Protein AF-A0A453BR64-F1 (afdb_monomer_lite)

pLDDT: mean 77.4, std 20.22, range [29.34, 97.31]

Sequence (350 aa):
TLRSLLDIRVAVVGGVHFSLLSKVQHDIGDSCSLDYLIDSIFPLFRKHIEPDLHHAQIRIDNSFVCSFREPYYKLKCKNELPDGQKFYSFDKSKSETENFIEMYLRPPFASEEIKIDDWIKVMQCGIRYYLSLGDQRIVDKFFIIRPKAEFEVGRTTLGGLLALGYSVVVSFKRTSRTVKRDQLLIAAETIDSLNESFLVLKGPSRKIVAAEASNLGIKGPWITKSYLEMILESKGVPRVNTPPPVSSTLLTDSQEKKIAVPKPIRVLTDRVANLDDFVQPWTRSPPKKFDQEPSLGKWQFIPDSSSRGNIQLAPLPDSYDLDRGLLLSVQAIQAVLETKGFPVIVGIEY

Structure (mmCIF, N/CA/C/O backbone):
data_AF-A0A453BR64-F1
#
_entry.id   AF-A0A453BR64-F1
#
loop_
_atom_site.group_PDB
_atom_site.id
_atom_site.type_symbol
_atom_site.label_atom_id
_atom_site.label_alt_id
_atom_site.label_comp_id
_atom_site.label_asym_id
_atom_site.label_entity_id
_atom_site.label_seq_id
_atom_site.pdbx_PDB_ins_code
_atom_site.Cartn_x
_atom_site.Cartn_y
_atom_site.Cartn_z
_atom_site.occupancy
_atom_site.B_iso_or_equiv
_atom_site.auth_seq_id
_atom_site.auth_comp_id
_atom_site.auth_asym_id
_atom_site.auth_atom_id
_atom_site.pdbx_PDB_model_num
ATOM 1 N N . THR A 1 1 ? 27.623 -10.214 -18.144 1.00 61.84 1 THR A N 1
ATOM 2 C CA . THR A 1 1 ? 26.365 -9.697 -17.552 1.00 61.84 1 THR A CA 1
ATOM 3 C C . THR A 1 1 ? 25.229 -10.591 -18.004 1.00 61.84 1 THR A C 1
ATOM 5 O O . THR A 1 1 ? 25.297 -11.082 -19.120 1.00 61.84 1 THR A O 1
ATOM 8 N N . LEU A 1 2 ? 24.210 -10.835 -17.172 1.00 71.44 2 LEU A N 1
ATOM 9 C CA . LEU A 1 2 ? 23.105 -11.756 -17.504 1.00 71.44 2 LEU A CA 1
ATOM 10 C C . LEU A 1 2 ? 22.395 -11.401 -18.827 1.00 71.44 2 LEU A C 1
ATOM 12 O O . LEU A 1 2 ? 21.913 -12.285 -19.520 1.00 71.44 2 LEU A O 1
ATOM 16 N N . ARG A 1 3 ? 22.408 -10.117 -19.213 1.00 70.81 3 ARG A N 1
ATOM 17 C CA . ARG A 1 3 ? 21.789 -9.567 -20.432 1.00 70.81 3 ARG A CA 1
ATOM 18 C C . ARG A 1 3 ? 22.164 -10.282 -21.730 1.00 70.81 3 ARG A C 1
ATOM 20 O O . ARG A 1 3 ? 21.318 -10.400 -22.606 1.00 70.81 3 ARG A O 1
ATOM 27 N N . SER A 1 4 ? 23.404 -10.760 -21.855 1.00 73.56 4 SER A N 1
ATOM 28 C CA . SER A 1 4 ? 23.864 -11.483 -23.052 1.00 73.56 4 SER A CA 1
ATOM 29 C C . SER A 1 4 ? 23.353 -12.926 -23.124 1.00 73.56 4 SER A C 1
ATOM 31 O O . SER A 1 4 ? 23.591 -13.609 -24.113 1.00 73.56 4 SER A O 1
ATOM 33 N N . LEU A 1 5 ? 22.721 -13.416 -22.054 1.00 80.69 5 LEU A N 1
ATOM 34 C CA . LEU A 1 5 ? 22.119 -14.747 -21.976 1.00 80.69 5 LEU A CA 1
ATOM 35 C C . LEU A 1 5 ? 20.605 -14.709 -22.228 1.00 80.69 5 LEU A C 1
ATOM 37 O O . LEU A 1 5 ? 19.995 -15.768 -22.314 1.00 80.69 5 LEU A O 1
ATOM 41 N N . LEU A 1 6 ? 20.003 -13.516 -22.307 1.00 85.38 6 LEU A N 1
ATOM 42 C CA . LEU A 1 6 ? 18.566 -13.337 -22.499 1.00 85.38 6 LEU A CA 1
ATOM 43 C C . LEU A 1 6 ? 18.223 -13.353 -23.989 1.00 85.38 6 LEU A C 1
ATOM 45 O O . LEU A 1 6 ? 18.761 -12.558 -24.763 1.00 85.38 6 LEU A O 1
ATOM 49 N N . ASP A 1 7 ? 17.275 -14.205 -24.359 1.00 86.75 7 ASP A N 1
ATOM 50 C CA . ASP A 1 7 ? 16.734 -14.291 -25.715 1.00 86.75 7 ASP A CA 1
ATOM 51 C C . ASP A 1 7 ? 15.710 -13.181 -25.976 1.00 86.75 7 ASP A C 1
ATOM 53 O O . ASP A 1 7 ? 15.649 -12.610 -27.068 1.00 86.75 7 ASP A O 1
ATOM 57 N N . ILE A 1 8 ? 14.930 -12.842 -24.945 1.00 87.88 8 ILE A N 1
ATOM 58 C CA . ILE A 1 8 ? 13.886 -11.815 -24.981 1.00 87.88 8 ILE A CA 1
ATOM 59 C C . ILE A 1 8 ? 14.001 -10.951 -23.727 1.00 87.88 8 ILE A C 1
ATOM 61 O O . ILE A 1 8 ? 14.172 -11.470 -22.622 1.00 87.88 8 ILE A O 1
ATOM 65 N N . ARG A 1 9 ? 13.885 -9.631 -23.892 1.00 90.00 9 ARG A N 1
ATOM 66 C CA . ARG A 1 9 ? 13.783 -8.660 -22.801 1.00 90.00 9 ARG A CA 1
ATOM 67 C C . ARG A 1 9 ? 12.474 -7.896 -22.929 1.00 90.00 9 ARG A C 1
ATOM 69 O O . ARG A 1 9 ? 12.230 -7.237 -23.944 1.00 90.00 9 ARG A O 1
ATOM 76 N N . VAL A 1 10 ? 11.660 -7.986 -21.887 1.00 89.62 10 VAL A N 1
ATOM 77 C CA . VAL A 1 10 ? 10.380 -7.290 -21.772 1.00 89.62 10 VAL A CA 1
ATOM 78 C C . VAL A 1 10 ? 10.492 -6.265 -20.650 1.00 89.62 10 VAL A C 1
ATOM 80 O O . VAL A 1 10 ? 10.879 -6.607 -19.535 1.00 89.62 10 VAL A O 1
ATOM 83 N N . ALA A 1 11 ? 10.153 -5.018 -20.955 1.00 88.56 11 ALA A N 1
ATOM 84 C CA . ALA A 1 11 ? 10.079 -3.927 -19.997 1.00 88.56 11 ALA A CA 1
ATOM 85 C C . ALA A 1 11 ? 8.620 -3.588 -19.719 1.00 88.56 11 ALA A C 1
ATOM 87 O O . ALA A 1 11 ? 7.862 -3.342 -20.656 1.00 88.56 11 ALA A O 1
ATOM 88 N N . VAL A 1 12 ? 8.252 -3.518 -18.445 1.00 85.00 12 VAL A N 1
ATOM 89 C CA . VAL A 1 12 ? 6.980 -2.958 -17.994 1.00 85.00 12 VAL A CA 1
ATOM 90 C C . VAL A 1 12 ? 7.258 -1.598 -17.36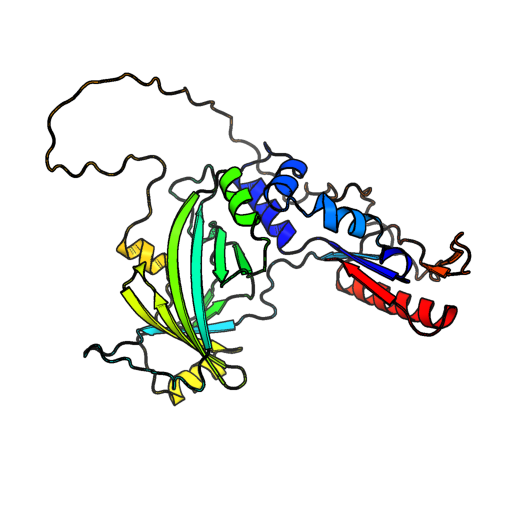8 1.00 85.00 12 VAL A C 1
ATOM 92 O O . VAL A 1 12 ? 8.134 -1.439 -16.528 1.00 85.00 12 VAL A O 1
ATOM 95 N N . VAL A 1 13 ? 6.538 -0.593 -17.837 1.00 78.88 13 VAL A N 1
ATOM 96 C CA . VAL A 1 13 ? 6.791 0.828 -17.609 1.00 78.88 13 VAL A CA 1
ATOM 97 C C . VAL A 1 13 ? 5.501 1.433 -17.057 1.00 78.88 13 VAL A C 1
ATOM 99 O O . VAL A 1 13 ? 4.435 1.122 -17.564 1.00 78.88 13 VAL A O 1
ATOM 102 N N . GLY A 1 14 ? 5.565 2.281 -16.025 1.00 76.81 14 GLY A N 1
ATOM 103 C CA . GLY A 1 14 ? 4.388 2.979 -15.482 1.00 76.81 14 GLY A CA 1
ATOM 104 C C . GLY A 1 14 ? 3.893 2.456 -14.126 1.00 76.81 14 GLY A C 1
ATOM 105 O O . GLY A 1 14 ? 4.678 2.136 -13.232 1.00 76.81 14 GLY A O 1
ATOM 106 N N . GLY A 1 15 ? 2.573 2.432 -13.936 1.00 76.88 15 GLY A N 1
ATOM 107 C CA . GLY A 1 15 ? 1.906 1.905 -12.744 1.00 76.88 15 GLY A CA 1
ATOM 108 C C . GLY A 1 15 ? 2.009 2.777 -11.485 1.00 76.88 15 GLY A C 1
ATOM 109 O O . GLY A 1 15 ? 1.994 4.011 -11.511 1.00 76.88 15 GLY A O 1
ATOM 110 N N . VAL A 1 16 ? 2.075 2.116 -10.330 1.00 75.88 16 VAL A N 1
ATOM 111 C CA . VAL A 1 16 ? 2.020 2.751 -9.000 1.00 75.88 16 VAL A CA 1
ATOM 112 C C . VAL A 1 16 ? 3.225 3.650 -8.692 1.00 75.88 16 VAL A C 1
ATOM 114 O O . VAL A 1 16 ? 3.066 4.677 -8.031 1.00 75.88 16 VAL A O 1
ATOM 117 N N . HIS A 1 17 ? 4.412 3.325 -9.218 1.00 81.12 17 HIS A N 1
ATOM 118 C CA . HIS A 1 17 ? 5.605 4.170 -9.082 1.00 81.12 17 HIS A CA 1
ATOM 119 C C . HIS A 1 17 ? 5.451 5.485 -9.853 1.00 81.12 17 HIS A C 1
ATOM 121 O O . HIS A 1 17 ? 5.788 6.545 -9.327 1.00 81.12 17 HIS A O 1
ATOM 127 N N . PHE A 1 18 ? 4.874 5.429 -11.058 1.00 79.81 18 PHE A N 1
ATOM 128 C CA . PHE A 1 18 ? 4.539 6.624 -11.831 1.00 79.81 18 PHE A CA 1
ATOM 129 C C . PHE A 1 18 ? 3.461 7.455 -11.131 1.00 79.81 18 PHE A C 1
ATOM 131 O O . PHE A 1 18 ? 3.620 8.659 -10.975 1.00 79.81 18 PHE A O 1
ATOM 138 N N . SER A 1 19 ? 2.429 6.798 -10.593 1.00 84.44 19 SER A N 1
ATOM 139 C CA . SER A 1 19 ? 1.369 7.465 -9.824 1.00 84.44 19 SER A CA 1
ATOM 140 C C . SER A 1 19 ? 1.926 8.263 -8.638 1.00 84.44 19 SER A C 1
ATOM 142 O O . SER A 1 19 ? 1.450 9.359 -8.347 1.00 84.44 19 SER A O 1
ATOM 144 N N . LEU A 1 20 ? 2.964 7.741 -7.969 1.00 88.94 20 LEU A N 1
ATOM 145 C CA . LEU A 1 20 ? 3.670 8.468 -6.915 1.00 88.94 20 LEU A CA 1
ATOM 146 C C . LEU A 1 20 ? 4.421 9.687 -7.463 1.00 88.94 20 LEU A C 1
ATOM 148 O O . LEU A 1 20 ? 4.302 10.758 -6.879 1.00 88.94 20 LEU A O 1
ATOM 152 N N . LEU A 1 21 ? 5.172 9.549 -8.560 1.00 89.94 21 LEU A N 1
ATOM 153 C CA . LEU A 1 21 ? 5.891 10.675 -9.170 1.00 89.94 21 LEU A CA 1
ATOM 154 C C . LEU A 1 21 ? 4.928 11.781 -9.612 1.00 89.94 21 LEU A C 1
ATOM 156 O O . LEU A 1 21 ? 5.164 12.939 -9.281 1.00 89.94 21 LEU A O 1
ATOM 160 N N . SER A 1 22 ? 3.817 11.431 -10.268 1.00 87.56 22 SER A N 1
ATOM 161 C CA . SER A 1 22 ? 2.783 12.387 -10.680 1.00 87.56 22 SER A CA 1
ATOM 162 C C . SER A 1 22 ? 2.145 13.090 -9.484 1.00 87.56 22 SER A C 1
ATOM 164 O O . SER A 1 22 ? 1.995 14.309 -9.500 1.00 87.56 22 SER A O 1
ATOM 166 N N . LYS A 1 23 ? 1.816 12.350 -8.413 1.00 89.56 23 LYS A N 1
ATOM 167 C CA . LYS A 1 23 ? 1.294 12.946 -7.172 1.00 89.56 23 LYS A CA 1
ATOM 168 C C . LYS A 1 23 ? 2.304 13.905 -6.550 1.00 89.56 23 LYS A C 1
ATOM 170 O O . LYS A 1 23 ? 1.937 15.002 -6.152 1.00 89.56 23 LYS A O 1
ATOM 175 N N . VAL A 1 24 ? 3.573 13.511 -6.490 1.00 91.94 24 VAL A N 1
ATOM 176 C CA . VAL A 1 24 ? 4.628 14.336 -5.903 1.00 91.94 24 VAL A CA 1
ATOM 177 C C . VAL A 1 24 ? 4.878 15.598 -6.720 1.00 91.94 24 VAL A C 1
ATOM 179 O O . VAL A 1 24 ? 5.015 16.672 -6.140 1.00 91.94 24 VAL A O 1
ATOM 182 N N . GLN A 1 25 ? 4.909 15.481 -8.045 1.00 90.25 25 GLN A N 1
ATOM 183 C CA . GLN A 1 25 ? 5.027 16.624 -8.941 1.00 90.25 25 GLN A CA 1
ATOM 184 C C . GLN A 1 25 ? 3.850 17.586 -8.757 1.00 90.25 25 GLN A C 1
ATOM 186 O O . GLN A 1 25 ? 4.062 18.789 -8.650 1.00 90.25 25 GLN A O 1
ATOM 191 N N . HIS A 1 26 ? 2.628 17.059 -8.646 1.00 88.25 26 HIS A N 1
ATOM 192 C CA . HIS A 1 26 ? 1.442 17.866 -8.377 1.00 88.25 26 HIS A CA 1
ATOM 193 C C . HIS A 1 26 ? 1.528 18.600 -7.029 1.00 88.25 26 HIS A C 1
ATOM 195 O O . HIS A 1 26 ? 1.247 19.792 -6.960 1.00 88.25 26 HIS A O 1
ATOM 201 N N . ASP A 1 27 ? 1.965 17.909 -5.975 1.00 89.06 27 ASP A N 1
ATOM 202 C CA . ASP A 1 27 ? 2.042 18.462 -4.619 1.00 89.06 27 ASP A CA 1
ATOM 203 C C . ASP A 1 27 ? 3.114 19.553 -4.463 1.00 89.06 27 ASP A C 1
ATOM 205 O O . ASP A 1 27 ? 2.931 20.502 -3.706 1.00 89.06 27 ASP A O 1
ATOM 209 N N . ILE A 1 28 ? 4.248 19.420 -5.157 1.00 87.69 28 ILE A N 1
ATOM 210 C CA . ILE A 1 28 ? 5.369 20.377 -5.090 1.00 87.69 28 ILE A CA 1
ATOM 211 C C . ILE A 1 28 ? 5.216 21.493 -6.139 1.00 87.69 28 ILE A C 1
ATOM 213 O O . ILE A 1 28 ? 5.793 22.575 -5.999 1.00 87.69 28 ILE A O 1
ATOM 217 N N . GLY A 1 29 ? 4.425 21.241 -7.183 1.00 78.94 29 GLY A N 1
ATOM 218 C CA . GLY A 1 29 ? 4.288 22.080 -8.366 1.00 78.94 29 GLY A CA 1
ATOM 219 C C . GLY A 1 29 ? 5.399 21.851 -9.398 1.00 78.94 29 GLY A C 1
ATOM 220 O O . GLY A 1 29 ? 6.436 21.246 -9.119 1.00 78.94 29 GLY A O 1
ATOM 221 N N . ASP A 1 30 ? 5.217 22.417 -10.595 1.00 73.56 30 ASP A N 1
ATOM 222 C CA . ASP A 1 30 ? 6.084 22.226 -11.778 1.00 73.56 30 ASP A CA 1
ATOM 223 C C . ASP A 1 30 ? 7.509 22.802 -11.653 1.00 73.56 30 ASP A C 1
ATOM 225 O O . ASP A 1 30 ? 8.273 22.849 -12.616 1.00 73.56 30 ASP A O 1
ATOM 229 N N . SER A 1 31 ? 7.891 23.264 -10.462 1.00 71.19 31 SER A N 1
ATOM 230 C CA . SER A 1 31 ? 9.220 23.817 -10.192 1.00 71.19 31 SER A CA 1
ATOM 231 C C . SER A 1 31 ? 10.331 22.759 -10.163 1.00 71.19 31 SER A C 1
ATOM 233 O O . SER A 1 31 ? 11.504 23.098 -10.336 1.00 71.19 31 SER A O 1
ATOM 235 N N . CYS A 1 32 ? 9.986 21.482 -9.972 1.00 77.75 32 CYS A N 1
ATOM 236 C CA . CYS A 1 32 ? 10.937 20.374 -9.946 1.00 77.75 32 CYS A CA 1
ATOM 237 C C . CYS A 1 32 ? 10.898 19.572 -11.251 1.00 77.75 32 CYS A C 1
ATOM 239 O O . CYS A 1 32 ? 9.839 19.136 -11.695 1.00 77.75 32 CYS A O 1
ATOM 241 N N . SER A 1 33 ? 12.071 19.316 -11.840 1.00 87.69 33 SER A N 1
ATOM 242 C CA . SER A 1 33 ? 12.168 18.429 -12.999 1.00 87.69 33 SER A CA 1
ATOM 243 C C . SER A 1 33 ? 11.848 16.984 -12.609 1.00 87.69 33 SER A C 1
ATOM 245 O O . SER A 1 33 ? 12.205 16.526 -11.521 1.00 87.69 33 SER A O 1
ATOM 247 N N . LEU A 1 34 ? 11.234 16.236 -13.529 1.00 85.19 34 LEU A N 1
ATOM 248 C CA . LEU A 1 34 ? 10.971 14.804 -13.350 1.00 85.19 34 LEU A CA 1
ATOM 249 C C . LEU A 1 34 ? 12.253 14.028 -13.006 1.00 85.19 34 LEU A C 1
ATOM 251 O O . LEU A 1 34 ? 12.255 13.160 -12.137 1.00 85.19 34 LEU A O 1
ATOM 255 N N . ASP A 1 35 ? 13.359 14.414 -13.639 1.00 87.44 35 ASP A N 1
ATOM 256 C CA . ASP A 1 35 ? 14.698 13.890 -13.390 1.00 87.44 35 ASP A CA 1
ATOM 257 C C . ASP A 1 35 ? 15.109 14.004 -11.912 1.00 87.44 35 ASP A C 1
ATOM 259 O O . ASP A 1 35 ? 15.586 13.036 -11.318 1.00 87.44 35 ASP A O 1
ATOM 263 N N . TYR A 1 36 ? 14.869 15.164 -11.298 1.00 89.81 36 TYR A N 1
ATOM 264 C CA . TYR A 1 36 ? 15.166 15.394 -9.887 1.00 89.81 36 TYR A CA 1
ATOM 265 C C . TYR A 1 36 ? 14.255 14.577 -8.959 1.00 89.81 36 TYR A C 1
ATOM 267 O O . TYR A 1 36 ? 14.711 14.062 -7.933 1.00 89.81 36 TYR A O 1
ATOM 275 N N . LEU A 1 37 ? 12.977 14.416 -9.321 1.00 91.19 37 LEU A N 1
ATOM 276 C CA . LEU A 1 37 ? 12.026 13.604 -8.555 1.00 91.19 37 LEU A CA 1
ATOM 277 C C . LEU A 1 37 ? 12.417 12.123 -8.556 1.00 91.19 37 LEU A C 1
ATOM 279 O O . LEU A 1 37 ? 12.425 11.490 -7.498 1.00 91.19 37 LEU A O 1
ATOM 283 N N . ILE A 1 38 ? 12.793 11.586 -9.721 1.00 89.62 38 ILE A N 1
ATOM 284 C CA . ILE A 1 38 ? 13.269 10.205 -9.864 1.00 89.62 38 ILE A CA 1
ATOM 285 C C . ILE A 1 38 ? 14.534 9.993 -9.031 1.00 89.62 38 ILE A C 1
ATOM 287 O O . ILE A 1 38 ? 14.580 9.050 -8.241 1.00 89.62 38 ILE A O 1
ATOM 291 N N . ASP A 1 39 ? 15.528 10.877 -9.148 1.00 90.31 39 ASP A N 1
ATOM 292 C CA . ASP A 1 39 ? 16.783 10.754 -8.397 1.00 90.31 39 ASP A CA 1
ATOM 293 C C . ASP A 1 39 ? 16.557 10.836 -6.877 1.00 90.31 39 ASP A C 1
ATOM 295 O O . ASP A 1 39 ? 17.248 10.167 -6.107 1.00 90.31 39 ASP A O 1
ATOM 299 N N . SER A 1 40 ? 15.564 11.612 -6.435 1.00 91.88 40 SER A N 1
ATOM 300 C CA . SER A 1 40 ? 15.234 11.766 -5.015 1.00 91.88 40 SER A CA 1
ATOM 301 C C . SER A 1 40 ? 14.472 10.559 -4.455 1.00 91.88 40 SER A C 1
ATOM 303 O O . SER A 1 40 ? 14.813 10.042 -3.391 1.00 91.88 40 SER A O 1
ATOM 305 N N . ILE A 1 41 ? 13.435 10.091 -5.154 1.00 92.00 41 ILE A N 1
ATOM 306 C CA . ILE A 1 41 ? 12.499 9.062 -4.662 1.00 92.00 41 ILE A CA 1
ATOM 307 C C . ILE A 1 41 ? 13.009 7.648 -4.960 1.00 92.00 41 ILE A C 1
ATOM 309 O O . ILE A 1 41 ? 12.869 6.737 -4.132 1.00 92.00 41 ILE A O 1
ATOM 313 N N . PHE A 1 42 ? 13.630 7.466 -6.125 1.00 90.50 42 PHE A N 1
ATOM 314 C CA . PHE A 1 42 ? 14.118 6.191 -6.640 1.00 90.50 42 PHE A CA 1
ATOM 315 C C . PHE A 1 42 ? 15.580 6.303 -7.120 1.00 90.50 42 PHE A C 1
ATOM 317 O O . PHE A 1 42 ? 15.876 6.004 -8.275 1.00 90.50 42 PHE A O 1
ATOM 324 N N . PRO A 1 43 ? 16.549 6.640 -6.245 1.00 88.69 43 PRO A N 1
ATOM 325 C CA . PRO A 1 43 ? 17.946 6.899 -6.635 1.00 88.69 43 PRO A CA 1
ATOM 326 C C . PRO A 1 43 ? 18.643 5.719 -7.333 1.00 88.69 43 PRO A C 1
ATOM 328 O O . PRO A 1 43 ? 19.639 5.887 -8.034 1.00 88.69 43 PRO A O 1
ATOM 331 N N . LEU A 1 44 ? 18.151 4.494 -7.130 1.00 86.75 44 LEU A N 1
ATOM 332 C CA . LEU A 1 44 ? 18.693 3.294 -7.766 1.00 86.75 44 LEU A CA 1
ATOM 333 C C . LEU A 1 44 ? 18.110 3.033 -9.157 1.00 86.75 44 LEU A C 1
ATOM 335 O O . LEU A 1 44 ? 18.702 2.240 -9.889 1.00 86.75 44 LEU A O 1
ATOM 339 N N . PHE A 1 45 ? 17.004 3.690 -9.517 1.00 86.06 45 PHE A N 1
ATOM 340 C CA . PHE A 1 45 ? 16.280 3.473 -10.765 1.00 86.06 45 PHE A CA 1
ATOM 341 C C . PHE A 1 45 ? 17.195 3.679 -11.973 1.00 86.06 45 PHE A C 1
ATOM 343 O O . PHE A 1 45 ? 17.400 2.760 -12.757 1.00 86.06 45 PHE A O 1
ATOM 350 N N . ARG A 1 46 ? 17.857 4.832 -12.073 1.00 82.62 46 ARG A N 1
ATOM 351 C CA . ARG A 1 46 ? 18.732 5.131 -13.217 1.00 82.62 46 ARG A CA 1
ATOM 352 C C . ARG A 1 46 ? 19.943 4.220 -13.342 1.00 82.62 46 ARG A C 1
ATOM 354 O O . ARG A 1 46 ? 20.447 3.973 -14.431 1.00 82.62 46 ARG A O 1
ATOM 361 N N . LYS A 1 47 ? 20.444 3.726 -12.211 1.00 83.50 47 LYS A N 1
ATOM 362 C CA . LYS A 1 47 ? 21.637 2.878 -12.192 1.00 83.50 47 LYS A CA 1
ATOM 363 C C . LYS A 1 47 ? 21.313 1.418 -12.504 1.00 83.50 47 LYS A C 1
ATOM 365 O O . LYS A 1 47 ? 22.129 0.749 -13.134 1.00 83.50 47 LYS A O 1
ATOM 370 N N . HIS A 1 48 ? 20.171 0.922 -12.034 1.00 82.19 48 HIS A N 1
ATOM 371 C CA . HIS A 1 48 ? 19.879 -0.512 -12.024 1.00 82.19 48 HIS A CA 1
ATOM 372 C C . HIS A 1 48 ? 18.630 -0.915 -12.808 1.00 82.19 48 HIS A C 1
ATOM 374 O O . HIS A 1 48 ? 18.475 -2.103 -13.025 1.00 82.19 48 HIS A O 1
ATOM 380 N N . ILE A 1 49 ? 17.770 0.026 -13.212 1.00 83.31 49 ILE A N 1
ATOM 381 C CA . ILE A 1 49 ? 16.486 -0.261 -13.874 1.00 83.31 49 ILE A CA 1
ATOM 382 C C . ILE A 1 49 ? 16.400 0.434 -15.240 1.00 83.31 49 ILE A C 1
ATOM 384 O O . ILE A 1 49 ? 16.161 -0.220 -16.249 1.00 83.31 49 ILE A O 1
ATOM 388 N N . GLU A 1 50 ? 16.671 1.743 -15.323 1.00 83.81 50 GLU A N 1
ATOM 389 C CA . GLU A 1 50 ? 16.594 2.512 -16.581 1.00 83.81 50 GLU A CA 1
ATOM 390 C C . GLU A 1 50 ? 17.405 1.896 -17.737 1.00 83.81 50 GLU A C 1
ATOM 392 O O . GLU A 1 50 ? 16.874 1.813 -18.850 1.00 83.81 50 GLU A O 1
ATOM 397 N N . PRO A 1 51 ? 18.648 1.407 -17.526 1.00 83.69 51 PRO A N 1
ATOM 398 C CA . PRO A 1 51 ? 19.398 0.774 -18.598 1.00 83.69 51 PRO A CA 1
ATOM 399 C C . PRO A 1 51 ? 18.679 -0.470 -19.116 1.00 83.69 51 PRO A C 1
ATOM 401 O O . PRO A 1 51 ? 18.669 -0.702 -20.319 1.00 83.69 51 PRO A O 1
ATOM 404 N N . ASP A 1 52 ? 18.061 -1.264 -18.247 1.00 80.88 52 ASP A N 1
ATOM 405 C CA . ASP A 1 52 ? 17.352 -2.479 -18.647 1.00 80.88 52 ASP A CA 1
ATOM 406 C C . ASP A 1 52 ? 16.081 -2.168 -19.442 1.00 80.88 52 ASP A C 1
ATOM 408 O O . ASP A 1 52 ? 15.865 -2.752 -20.507 1.00 80.88 52 ASP A O 1
ATOM 412 N N . LEU A 1 53 ? 15.322 -1.152 -19.019 1.00 83.12 53 LEU A N 1
ATOM 413 C CA . LEU A 1 53 ? 14.159 -0.656 -19.762 1.00 83.12 53 LEU A CA 1
ATOM 414 C C . LEU A 1 53 ? 14.540 -0.137 -21.158 1.00 83.12 53 LEU A C 1
ATOM 416 O O . LEU A 1 53 ? 13.822 -0.362 -22.136 1.00 83.12 53 LEU A O 1
ATOM 420 N N . HIS A 1 54 ? 15.697 0.522 -21.280 1.00 81.12 54 HIS A N 1
ATOM 421 C CA . HIS A 1 54 ? 16.190 1.017 -22.564 1.00 81.12 54 HIS A CA 1
ATOM 422 C C . HIS A 1 54 ? 16.515 -0.125 -23.543 1.00 81.12 54 HIS A C 1
ATOM 424 O O . HIS A 1 54 ? 16.207 -0.013 -24.730 1.00 81.12 54 HIS A O 1
ATOM 430 N N . HIS A 1 55 ? 17.097 -1.232 -23.067 1.00 81.75 55 HIS A N 1
ATOM 431 C CA . HIS A 1 55 ? 17.505 -2.367 -23.912 1.00 81.75 55 HIS A CA 1
ATOM 432 C C . HIS A 1 55 ? 16.394 -3.400 -24.164 1.00 81.75 55 HIS A C 1
ATOM 434 O O . HIS A 1 55 ? 16.641 -4.395 -24.860 1.00 81.75 55 HIS A O 1
ATOM 440 N N . ALA A 1 56 ? 15.201 -3.206 -23.599 1.00 86.75 56 ALA A N 1
ATOM 441 C CA . ALA A 1 56 ? 14.067 -4.091 -23.820 1.00 86.75 56 ALA A CA 1
ATOM 442 C C . ALA A 1 56 ? 13.599 -4.072 -25.279 1.00 86.75 56 ALA A C 1
ATOM 444 O O . ALA A 1 56 ? 13.518 -3.015 -25.906 1.00 86.75 56 ALA A O 1
ATOM 445 N N . GLN A 1 57 ? 13.276 -5.253 -25.809 1.00 88.12 57 GLN A N 1
ATOM 446 C CA . GLN A 1 57 ? 12.711 -5.384 -27.149 1.00 88.12 57 GLN A CA 1
ATOM 447 C C . GLN A 1 57 ? 11.209 -5.154 -27.178 1.00 88.12 57 GLN A C 1
ATOM 449 O O . GLN A 1 57 ? 10.687 -4.695 -28.186 1.00 88.12 57 GLN A O 1
ATOM 454 N N . ILE A 1 58 ? 10.522 -5.486 -26.090 1.00 87.94 58 ILE A N 1
ATOM 455 C CA . ILE A 1 58 ? 9.084 -5.283 -25.953 1.00 87.94 58 ILE A CA 1
ATOM 456 C C . ILE A 1 58 ? 8.882 -4.358 -24.765 1.00 87.94 58 ILE A C 1
ATOM 458 O O . ILE A 1 58 ? 9.366 -4.643 -23.670 1.00 87.94 58 ILE A O 1
ATOM 462 N N . ARG A 1 59 ? 8.193 -3.241 -24.992 1.00 87.50 59 ARG A N 1
ATOM 463 C CA . ARG A 1 59 ? 7.882 -2.252 -23.961 1.00 87.50 59 ARG A CA 1
ATOM 464 C C . ARG A 1 59 ? 6.382 -2.223 -23.734 1.00 87.50 59 ARG A C 1
ATOM 466 O O . ARG A 1 59 ? 5.610 -2.031 -24.672 1.00 87.50 59 ARG A O 1
ATOM 473 N N . ILE A 1 60 ? 5.993 -2.421 -22.489 1.00 87.38 60 ILE A N 1
ATOM 474 C CA . ILE A 1 60 ? 4.611 -2.466 -22.046 1.00 87.38 60 ILE A CA 1
ATOM 475 C C . ILE A 1 60 ? 4.365 -1.247 -21.168 1.00 87.38 60 ILE A C 1
ATOM 477 O O . ILE A 1 60 ? 5.016 -1.093 -20.138 1.00 87.38 60 ILE A O 1
ATOM 481 N N . ASP A 1 61 ? 3.430 -0.398 -21.570 1.00 82.06 61 ASP A N 1
ATOM 482 C CA . ASP A 1 61 ? 2.932 0.703 -20.760 1.00 82.06 61 ASP A CA 1
ATOM 483 C C . ASP A 1 61 ? 1.784 0.207 -19.874 1.00 82.06 61 ASP A C 1
ATOM 485 O O . ASP A 1 61 ? 0.703 -0.186 -20.327 1.00 82.06 61 ASP A O 1
ATOM 489 N N . ASN A 1 62 ? 2.058 0.177 -18.578 1.00 79.25 62 ASN A N 1
ATOM 490 C CA . ASN A 1 62 ? 1.114 -0.175 -17.547 1.00 79.25 62 ASN A CA 1
ATOM 491 C C . ASN A 1 62 ? 0.434 1.093 -17.018 1.00 79.25 62 ASN A C 1
ATOM 493 O O . ASN A 1 62 ? 0.893 1.725 -16.065 1.00 79.25 62 ASN A O 1
ATOM 497 N N . SER A 1 63 ? -0.725 1.404 -17.590 1.00 68.00 63 SER A N 1
ATOM 498 C CA . SER A 1 63 ? -1.595 2.486 -17.128 1.00 68.00 63 SER A CA 1
ATOM 499 C C . SER A 1 63 ? -2.482 2.100 -15.936 1.00 68.00 63 SER A C 1
ATOM 501 O O . SER A 1 63 ? -3.281 2.922 -15.479 1.00 68.00 63 SER A O 1
ATOM 503 N N . PHE A 1 64 ? -2.376 0.874 -15.396 1.00 62.88 64 PHE A N 1
ATOM 504 C CA . PHE A 1 64 ? -3.170 0.482 -14.233 1.00 62.88 64 PHE A CA 1
ATOM 505 C C . PHE A 1 64 ? -2.728 1.255 -12.989 1.00 62.88 64 PHE A C 1
ATOM 507 O O . PHE A 1 64 ? -1.772 0.911 -12.293 1.00 62.88 64 PHE A O 1
ATOM 514 N N . VAL A 1 65 ? -3.505 2.284 -12.678 1.00 57.62 65 VAL A N 1
ATOM 515 C CA . VAL A 1 65 ? -3.588 2.904 -11.357 1.00 57.62 65 VAL A CA 1
ATOM 516 C C . VAL A 1 65 ? -4.351 1.951 -10.430 1.00 57.62 65 VAL A C 1
ATOM 518 O O . VAL A 1 65 ? -5.226 1.220 -10.899 1.00 57.62 65 VAL A O 1
ATOM 521 N N . CYS A 1 66 ? -4.020 1.947 -9.132 1.00 55.31 66 CYS A N 1
ATOM 522 C CA . CYS A 1 66 ? -4.673 1.192 -8.051 1.00 55.31 66 CYS A CA 1
ATOM 523 C C . CYS A 1 66 ? -6.113 0.745 -8.380 1.00 55.31 66 CYS A C 1
ATOM 525 O O . CYS A 1 66 ? -7.067 1.508 -8.234 1.00 55.31 66 CYS A O 1
ATOM 527 N N . SER A 1 67 ? -6.278 -0.488 -8.865 1.00 54.28 67 SER A N 1
ATOM 528 C CA . SER A 1 67 ? -7.558 -0.929 -9.418 1.00 54.28 67 SER A CA 1
ATOM 529 C C . SER A 1 67 ? -8.460 -1.529 -8.339 1.00 54.28 67 SER A C 1
ATOM 531 O O . SER A 1 67 ? -8.039 -2.381 -7.556 1.00 54.28 67 SER A O 1
ATOM 533 N N . PHE A 1 68 ? -9.749 -1.175 -8.356 1.00 56.25 68 PHE A N 1
ATOM 534 C CA . PHE A 1 68 ? -10.800 -1.867 -7.595 1.00 56.25 68 PHE A CA 1
ATOM 535 C C . PHE A 1 68 ? -11.123 -3.268 -8.142 1.00 56.25 68 PHE A C 1
ATOM 537 O O . PHE A 1 68 ? -12.112 -3.860 -7.724 1.00 56.25 68 PHE A O 1
ATOM 544 N N . ARG A 1 69 ? -10.320 -3.818 -9.065 1.00 65.50 69 ARG A N 1
ATOM 545 C CA . ARG A 1 69 ? -10.494 -5.180 -9.596 1.00 65.50 69 ARG A CA 1
ATOM 546 C C . ARG A 1 69 ? -10.471 -6.250 -8.499 1.00 65.50 69 ARG A C 1
ATOM 548 O O . ARG A 1 69 ? -11.195 -7.232 -8.608 1.00 65.50 69 ARG A O 1
ATOM 555 N N . GLU A 1 70 ? -9.719 -6.034 -7.418 1.00 77.81 70 GLU A N 1
ATOM 556 C CA . GLU A 1 70 ? -9.656 -6.959 -6.278 1.00 77.81 70 GLU A CA 1
ATOM 557 C C . GLU A 1 70 ? -9.771 -6.239 -4.925 1.00 77.81 70 GLU A C 1
ATOM 559 O O . GLU A 1 70 ? -8.791 -6.138 -4.176 1.00 77.81 70 GLU A O 1
ATOM 564 N N . PRO A 1 71 ? -10.954 -5.714 -4.568 1.00 89.44 71 PRO A N 1
ATOM 565 C CA . PRO A 1 71 ? -11.133 -5.070 -3.285 1.00 89.44 71 PRO A CA 1
ATOM 566 C C . PRO A 1 71 ? -11.219 -6.129 -2.186 1.00 89.44 71 PRO A C 1
ATOM 568 O O . PRO A 1 71 ? -11.722 -7.235 -2.392 1.00 89.44 71 PRO A O 1
ATOM 571 N N . TYR A 1 72 ? -10.791 -5.769 -0.981 1.00 92.06 72 TYR A N 1
ATOM 572 C CA . TYR A 1 72 ? -11.103 -6.555 0.205 1.00 92.06 72 TYR A CA 1
ATOM 573 C C . TYR A 1 72 ? -12.139 -5.840 1.064 1.00 92.06 72 TYR A C 1
ATOM 575 O O . TYR A 1 72 ? -12.217 -4.610 1.123 1.00 92.06 72 TYR A O 1
ATOM 583 N N . TYR A 1 73 ? -12.928 -6.648 1.757 1.00 95.56 73 TYR A N 1
ATOM 584 C CA . TYR A 1 73 ? -13.957 -6.217 2.681 1.00 95.56 73 TYR A CA 1
ATOM 585 C C . TYR A 1 73 ? -13.454 -6.421 4.093 1.00 95.56 73 TYR A C 1
ATOM 587 O O . TYR A 1 73 ? -12.862 -7.454 4.407 1.00 95.56 73 TYR A O 1
ATOM 595 N N . LYS A 1 74 ? -13.693 -5.428 4.939 1.00 96.06 74 LYS A N 1
ATOM 596 C CA . LYS A 1 74 ? -13.186 -5.374 6.297 1.00 96.06 74 LYS A CA 1
ATOM 597 C C . LYS A 1 74 ? -14.300 -5.027 7.278 1.00 96.06 74 LYS A C 1
ATOM 599 O O . LYS A 1 74 ? -15.022 -4.053 7.076 1.00 96.06 74 LYS A O 1
ATOM 604 N N . LEU A 1 75 ? -14.370 -5.782 8.370 1.00 96.75 75 LEU A N 1
ATOM 605 C CA . LEU A 1 75 ? -15.061 -5.392 9.599 1.00 96.75 75 LEU A CA 1
ATOM 606 C C . LEU A 1 75 ? -14.025 -5.125 10.688 1.00 96.75 75 LEU A C 1
ATOM 608 O O . LEU A 1 75 ? -13.005 -5.810 10.759 1.00 96.75 75 LEU A O 1
ATOM 612 N N . LYS A 1 76 ? -14.276 -4.113 11.519 1.00 96.56 76 LYS A N 1
ATOM 613 C CA . LYS A 1 76 ? -13.415 -3.740 12.645 1.00 96.56 76 LYS A CA 1
ATOM 614 C C . LYS A 1 76 ? -14.270 -3.450 13.872 1.00 96.56 76 LYS A C 1
ATOM 616 O O . LYS A 1 76 ? -15.265 -2.744 13.757 1.00 96.56 76 LYS A O 1
ATOM 621 N N . CYS A 1 77 ? -13.868 -3.942 15.033 1.00 95.00 77 CYS A N 1
ATOM 622 C CA . CYS A 1 77 ? -14.444 -3.582 16.330 1.00 95.00 77 CYS A CA 1
ATOM 623 C C . CYS A 1 77 ? -13.337 -3.522 17.392 1.00 95.00 77 CYS A C 1
ATOM 625 O O . CYS A 1 77 ? -12.196 -3.899 17.116 1.00 95.00 77 CYS A O 1
ATOM 627 N N . LYS A 1 78 ? -13.649 -3.050 18.603 1.00 93.50 78 LYS A N 1
ATOM 628 C CA . LYS A 1 78 ? -12.726 -3.197 19.739 1.00 93.50 78 LYS A CA 1
ATOM 629 C C . LYS A 1 78 ? -12.563 -4.681 20.084 1.00 93.50 78 LYS A C 1
ATOM 631 O O . LYS A 1 78 ? -13.509 -5.453 19.948 1.00 93.50 78 LYS A O 1
ATOM 636 N N . ASN A 1 79 ? -11.365 -5.074 20.508 1.00 89.25 79 ASN A N 1
ATOM 637 C CA . ASN A 1 79 ? -11.044 -6.432 20.958 1.00 89.25 79 ASN A CA 1
ATOM 638 C C . ASN A 1 79 ? -11.005 -6.532 22.490 1.00 89.25 79 ASN A C 1
ATOM 640 O O . ASN A 1 79 ? -10.225 -7.302 23.045 1.00 89.25 79 ASN A O 1
ATOM 644 N N . GLU A 1 80 ? -11.812 -5.732 23.176 1.00 82.38 80 GLU A N 1
ATOM 645 C CA . GLU A 1 80 ? -11.869 -5.660 24.634 1.00 82.38 80 GLU A CA 1
ATOM 646 C C . GLU A 1 80 ? -13.334 -5.632 25.066 1.00 82.38 80 GLU A C 1
ATOM 648 O O . GLU A 1 80 ? -14.157 -4.918 24.487 1.00 82.38 80 GLU A O 1
ATOM 653 N N . LEU A 1 81 ? -13.656 -6.464 26.052 1.00 74.06 81 LEU A N 1
ATOM 654 C CA . LEU A 1 81 ? -14.932 -6.465 26.752 1.00 74.06 81 LEU A CA 1
ATOM 655 C C . LEU A 1 81 ? -14.968 -5.310 27.768 1.00 74.06 81 LEU A C 1
ATOM 657 O O . LEU A 1 81 ? -13.913 -4.808 28.155 1.00 74.06 81 LEU A O 1
ATOM 661 N N . PRO A 1 82 ? -16.158 -4.920 28.266 1.00 69.88 82 PRO A N 1
ATOM 662 C CA . PRO A 1 82 ? -16.280 -3.898 29.312 1.00 69.88 82 PRO A CA 1
ATOM 663 C C . PRO A 1 82 ? -15.459 -4.189 30.583 1.00 69.88 82 PRO A C 1
ATOM 665 O O . PRO A 1 82 ? -15.087 -3.262 31.290 1.00 69.88 82 PRO A O 1
ATOM 668 N N . ASP A 1 83 ? -15.150 -5.463 30.840 1.00 70.50 83 ASP A N 1
ATOM 669 C CA . ASP A 1 83 ? -14.321 -5.954 31.953 1.00 70.50 83 ASP A CA 1
ATOM 670 C C . ASP A 1 83 ? -12.802 -5.954 31.641 1.00 70.50 83 ASP A C 1
ATOM 672 O O . ASP A 1 83 ? -11.996 -6.537 32.356 1.00 70.50 83 ASP A O 1
ATOM 676 N N . GLY A 1 84 ? -12.373 -5.374 30.513 1.00 67.81 84 GLY A N 1
ATOM 677 C CA . GLY A 1 84 ? -10.961 -5.314 30.098 1.00 67.81 84 GLY A CA 1
ATOM 678 C C . GLY A 1 84 ? -10.379 -6.630 29.558 1.00 67.81 84 GLY A C 1
ATOM 679 O O . GLY A 1 84 ? -9.254 -6.658 29.056 1.00 67.81 84 GLY A O 1
ATOM 680 N N . GLN A 1 85 ? -11.135 -7.730 29.602 1.00 72.62 85 GLN A N 1
ATOM 681 C CA . GLN A 1 85 ? -10.741 -9.000 28.991 1.00 72.62 85 GLN A CA 1
ATOM 682 C C . GLN A 1 85 ? -10.821 -8.936 27.462 1.00 72.62 85 GLN A C 1
ATOM 684 O O . GLN A 1 85 ? -11.732 -8.334 26.891 1.00 72.62 85 GLN A O 1
ATOM 689 N N . LYS A 1 86 ? -9.889 -9.602 26.770 1.00 78.88 86 LYS A N 1
ATOM 690 C CA . LYS A 1 86 ? -9.901 -9.640 25.302 1.00 78.88 86 LYS A CA 1
ATOM 691 C C . LYS A 1 86 ? -11.025 -10.533 24.796 1.00 78.88 86 LYS A C 1
ATOM 693 O O . LYS A 1 86 ? -11.073 -11.706 25.155 1.00 78.88 86 LYS A O 1
ATOM 698 N N . PHE A 1 87 ? -11.866 -9.997 23.911 1.00 73.88 87 PHE A N 1
ATOM 699 C CA . PHE A 1 87 ? -12.967 -10.753 23.304 1.00 73.88 87 PHE A CA 1
ATOM 700 C C . PHE A 1 87 ? -12.447 -11.942 22.485 1.00 73.88 87 PHE A C 1
ATOM 702 O O . PHE A 1 87 ? -12.983 -13.043 22.561 1.00 73.88 87 PHE A O 1
ATOM 709 N N . TYR A 1 88 ? -11.374 -11.729 21.719 1.00 79.12 88 TYR A N 1
ATOM 710 C CA . TYR A 1 88 ? -10.772 -12.761 20.891 1.00 79.12 88 TYR A CA 1
ATOM 711 C C . TYR A 1 88 ? -9.266 -12.865 21.134 1.00 79.12 88 TYR A C 1
ATOM 713 O O . TYR A 1 88 ? -8.507 -11.889 21.044 1.00 79.12 88 TYR A O 1
ATOM 721 N N . SER A 1 89 ? -8.819 -14.085 21.423 1.00 77.19 89 SER A N 1
ATOM 722 C CA . SER A 1 89 ? -7.413 -14.415 21.612 1.00 77.19 89 SER A CA 1
ATOM 723 C C . SER A 1 89 ? -7.020 -15.580 20.710 1.00 77.19 89 SER A C 1
ATOM 725 O O . SER A 1 89 ? -7.724 -16.578 20.596 1.00 77.19 89 SER A O 1
ATOM 727 N N . PHE A 1 90 ? -5.890 -15.429 20.027 1.00 80.62 90 PHE A N 1
ATOM 728 C CA . PHE A 1 90 ? -5.326 -16.501 19.222 1.00 80.62 90 PHE A CA 1
ATOM 729 C C . PHE A 1 90 ? -4.484 -17.429 20.088 1.00 80.62 90 PHE A C 1
ATOM 731 O O . PHE A 1 90 ? -3.740 -16.960 20.961 1.00 80.62 90 PHE A O 1
ATOM 738 N N . ASP A 1 91 ? -4.546 -18.717 19.768 1.00 75.25 91 ASP A N 1
ATOM 739 C CA . ASP A 1 91 ? -3.539 -19.682 20.184 1.00 75.25 91 ASP A CA 1
ATOM 740 C C . ASP A 1 91 ? -2.176 -19.266 19.605 1.00 75.25 91 ASP A C 1
ATOM 742 O O . ASP A 1 91 ? -2.048 -19.007 18.404 1.00 75.25 91 ASP A O 1
ATOM 746 N N . LYS A 1 92 ? -1.159 -19.185 20.471 1.00 68.88 92 LYS A N 1
ATOM 747 C CA . LYS A 1 92 ? 0.200 -18.765 20.103 1.00 68.88 92 LYS A CA 1
ATOM 748 C C . LYS A 1 92 ? 0.810 -19.659 19.023 1.00 68.88 92 LYS A C 1
ATOM 750 O O . LYS A 1 92 ? 1.633 -19.176 18.256 1.00 68.88 92 LYS A O 1
ATOM 755 N N . SER A 1 93 ? 0.406 -20.928 18.951 1.00 68.62 93 SER A N 1
ATOM 756 C CA . SER A 1 93 ? 0.974 -21.906 18.017 1.00 68.62 93 SER A CA 1
ATOM 757 C C . SER A 1 93 ? 0.537 -21.716 16.556 1.00 68.62 93 SER A C 1
ATOM 759 O O . SER A 1 93 ? 1.210 -22.211 15.657 1.00 68.62 93 SER A O 1
ATOM 761 N N . LYS A 1 94 ? -0.567 -20.998 16.300 1.00 78.50 94 LYS A N 1
ATOM 762 C CA . LYS A 1 94 ? -1.177 -20.869 14.959 1.00 78.50 94 LYS A CA 1
ATOM 763 C C . LYS A 1 94 ? -1.202 -19.444 14.412 1.00 78.50 94 LYS A C 1
ATOM 765 O O . LYS A 1 94 ? -1.749 -19.226 13.334 1.00 78.50 94 LYS A O 1
ATOM 770 N N . SER A 1 95 ? -0.678 -18.474 15.159 1.00 86.00 95 SER A N 1
ATOM 771 C CA . SER A 1 95 ? -0.777 -17.056 14.811 1.00 86.00 95 SER A CA 1
ATOM 772 C C . SER A 1 95 ? 0.554 -16.457 14.382 1.00 86.00 95 SER A C 1
ATOM 774 O O . SER A 1 95 ? 1.550 -16.606 15.086 1.00 86.00 95 SER A O 1
ATOM 776 N N . GLU A 1 96 ? 0.536 -15.680 13.306 1.00 90.56 96 GLU A N 1
ATOM 777 C CA . GLU A 1 96 ? 1.669 -14.867 12.866 1.00 90.56 96 GLU A CA 1
ATOM 778 C C . GLU A 1 96 ? 1.580 -13.488 13.527 1.00 90.56 96 GLU A C 1
ATOM 780 O O . GLU A 1 96 ? 0.514 -12.869 13.535 1.00 90.56 96 GLU A O 1
ATOM 785 N N . THR A 1 97 ? 2.677 -13.006 14.116 1.00 93.38 97 THR A N 1
ATOM 786 C CA . THR A 1 97 ? 2.734 -11.664 14.715 1.00 93.38 97 THR A CA 1
ATOM 787 C C . THR A 1 97 ? 3.679 -10.783 13.918 1.00 93.38 97 THR A C 1
ATOM 789 O O . THR A 1 97 ? 4.864 -11.083 13.809 1.00 93.38 97 THR A O 1
ATOM 792 N N . GLU A 1 98 ? 3.156 -9.675 13.408 1.00 95.25 98 GLU A N 1
ATOM 793 C CA . GLU A 1 98 ? 3.906 -8.682 12.646 1.00 95.25 98 GLU A CA 1
ATOM 794 C C . GLU A 1 98 ? 3.810 -7.312 13.321 1.00 95.25 98 GLU A C 1
ATOM 796 O O . GLU A 1 98 ? 2.782 -6.946 13.899 1.00 95.25 98 GLU A O 1
ATOM 801 N N . ASN A 1 99 ? 4.896 -6.547 13.244 1.00 96.94 99 ASN A N 1
ATOM 802 C CA . ASN A 1 99 ? 4.972 -5.196 13.785 1.00 96.94 99 ASN A CA 1
ATOM 803 C C . ASN A 1 99 ? 5.134 -4.200 12.645 1.00 96.94 99 ASN A C 1
ATOM 805 O O . ASN A 1 99 ? 6.004 -4.359 11.786 1.00 96.94 99 ASN A O 1
ATOM 809 N N . PHE A 1 100 ? 4.316 -3.158 12.687 1.00 97.12 100 PHE A N 1
ATOM 810 C CA . PHE A 1 100 ? 4.253 -2.119 11.679 1.00 97.12 100 PHE A CA 1
ATOM 811 C C . PHE A 1 100 ? 4.538 -0.759 12.297 1.00 97.12 100 PHE A C 1
ATOM 813 O O . PHE A 1 100 ? 4.100 -0.478 13.414 1.00 97.12 100 PHE A O 1
ATOM 820 N N . ILE A 1 101 ? 5.214 0.098 11.538 1.00 97.31 101 ILE A N 1
ATOM 821 C CA . ILE A 1 101 ? 5.261 1.539 11.793 1.00 97.31 101 ILE A CA 1
ATOM 822 C C . ILE A 1 101 ? 4.510 2.199 10.645 1.00 97.31 101 ILE A C 1
ATOM 824 O O . ILE A 1 101 ? 4.916 2.073 9.491 1.00 97.31 101 ILE A O 1
ATOM 828 N N . GLU A 1 102 ? 3.399 2.860 10.953 1.00 96.31 102 GLU A N 1
ATOM 829 C CA . GLU A 1 102 ? 2.609 3.598 9.971 1.00 96.31 102 GLU A CA 1
ATOM 830 C C . GLU A 1 102 ? 2.878 5.087 10.123 1.00 96.31 102 GLU A C 1
ATOM 832 O O . GLU A 1 102 ? 2.724 5.637 11.210 1.00 96.31 102 GLU A O 1
ATOM 837 N N . MET A 1 103 ? 3.267 5.726 9.026 1.00 96.06 103 MET A N 1
ATOM 838 C CA . MET A 1 103 ? 3.573 7.145 8.925 1.00 96.06 103 MET A CA 1
ATOM 839 C C . MET A 1 103 ? 2.661 7.773 7.882 1.00 96.06 103 MET A C 1
ATOM 841 O O . MET A 1 103 ? 2.506 7.238 6.785 1.00 96.06 103 MET A O 1
ATOM 845 N N . TYR A 1 104 ? 2.084 8.921 8.211 1.00 94.56 104 TYR A N 1
ATOM 846 C CA . TYR A 1 104 ? 1.252 9.688 7.297 1.00 94.56 104 TYR A CA 1
ATOM 847 C C . TYR A 1 104 ? 1.930 11.019 7.001 1.00 94.56 104 TYR A C 1
ATOM 849 O O . TYR A 1 104 ? 2.196 11.815 7.907 1.00 94.56 104 TYR A O 1
ATOM 857 N N . LEU A 1 105 ? 2.254 11.204 5.727 1.00 94.25 105 LEU A N 1
ATOM 858 C CA . LEU A 1 105 ? 3.041 12.302 5.206 1.00 94.25 105 LEU A CA 1
ATOM 859 C C . LEU A 1 105 ? 2.114 13.325 4.556 1.00 94.25 105 LEU A C 1
ATOM 861 O O . LEU A 1 105 ? 1.367 12.999 3.631 1.00 94.25 105 LEU A O 1
ATOM 865 N N . ARG A 1 106 ? 2.199 14.566 5.026 1.00 91.12 106 ARG A N 1
ATOM 866 C CA . ARG A 1 106 ? 1.518 15.715 4.432 1.00 91.12 106 ARG A CA 1
ATOM 867 C C . ARG A 1 106 ? 2.428 16.366 3.384 1.00 91.12 106 ARG A C 1
ATOM 869 O O . ARG A 1 106 ? 3.622 16.518 3.671 1.00 91.12 106 ARG A O 1
ATOM 876 N N . PRO A 1 107 ? 1.889 16.759 2.216 1.00 90.81 107 PRO A N 1
ATOM 877 C CA . PRO A 1 107 ? 2.682 17.398 1.176 1.00 90.81 107 PRO A CA 1
ATOM 878 C C . PRO A 1 107 ? 3.240 18.768 1.591 1.00 90.81 107 PRO A C 1
ATOM 880 O O . PRO A 1 107 ? 2.646 19.448 2.440 1.00 90.81 107 PRO A O 1
ATOM 883 N N . PRO A 1 108 ? 4.381 19.185 1.011 1.00 84.12 108 PRO A N 1
ATOM 884 C CA . PRO A 1 108 ? 4.881 20.548 1.156 1.00 84.12 108 PRO A CA 1
ATOM 885 C C . PRO A 1 108 ? 3.865 21.516 0.537 1.00 84.12 108 PRO A C 1
ATOM 887 O O . PRO A 1 108 ? 3.235 21.196 -0.458 1.00 84.12 108 PRO A O 1
ATOM 890 N N . PHE A 1 109 ? 3.669 22.690 1.138 1.00 78.25 109 PHE A N 1
ATOM 891 C CA . PHE A 1 109 ? 2.694 23.708 0.687 1.00 78.25 109 PHE A CA 1
ATOM 892 C C . PHE A 1 109 ? 1.213 23.350 0.860 1.00 78.25 109 PHE A C 1
ATOM 894 O O . PHE A 1 109 ? 0.339 24.091 0.411 1.00 78.25 109 PHE A O 1
ATOM 901 N N . ALA A 1 110 ? 0.922 22.276 1.591 1.00 72.00 110 ALA A N 1
ATOM 902 C CA . ALA A 1 110 ? -0.433 21.939 1.981 1.00 72.00 110 ALA A CA 1
ATOM 903 C C . ALA A 1 110 ? -1.111 23.065 2.795 1.00 72.00 110 ALA A C 1
ATOM 905 O O . ALA A 1 110 ? -0.588 23.465 3.841 1.00 72.00 110 ALA A O 1
ATOM 906 N N . SER A 1 111 ? -2.290 23.537 2.366 1.00 66.94 111 SER A N 1
ATOM 907 C CA . SER A 1 111 ? -3.162 24.368 3.209 1.00 66.94 111 SER A CA 1
ATOM 908 C C . SER A 1 111 ? -3.689 23.562 4.407 1.00 66.94 111 SER A C 1
ATOM 910 O O . SER A 1 111 ? -3.733 22.329 4.377 1.00 66.94 111 SER A O 1
ATOM 912 N N . GLU A 1 112 ? -4.117 24.241 5.479 1.00 63.00 112 GLU A N 1
ATOM 913 C CA . GLU A 1 112 ? -4.707 23.570 6.653 1.00 63.00 112 GLU A CA 1
ATOM 914 C C . GLU A 1 112 ? -6.026 22.833 6.333 1.00 63.00 112 GLU A C 1
ATOM 916 O O . GLU A 1 112 ? -6.467 21.998 7.120 1.00 63.00 112 GLU A O 1
ATOM 921 N N . GLU A 1 113 ? -6.627 23.103 5.169 1.00 57.50 113 GLU A N 1
ATOM 922 C CA . GLU A 1 113 ? -7.898 22.535 4.698 1.00 57.50 113 GLU A CA 1
ATOM 923 C C . GLU A 1 113 ? -7.745 21.204 3.942 1.00 57.50 113 GLU A C 1
ATOM 925 O O . GLU A 1 113 ? -8.747 20.587 3.571 1.00 57.50 113 GLU A O 1
ATOM 930 N N . ILE A 1 114 ? -6.513 20.743 3.698 1.00 64.00 114 ILE A N 1
ATOM 931 C CA . ILE A 1 114 ? -6.281 19.503 2.953 1.00 64.00 114 ILE A CA 1
ATOM 932 C C . ILE A 1 114 ? -6.839 18.293 3.695 1.00 64.00 114 ILE A C 1
ATOM 934 O O . ILE A 1 114 ? -6.578 18.064 4.882 1.00 64.00 114 ILE A O 1
ATOM 938 N N . LYS A 1 115 ? -7.584 17.480 2.945 1.00 73.00 115 LYS A N 1
ATOM 939 C CA . LYS A 1 115 ? -8.200 16.260 3.449 1.00 73.00 115 LYS A CA 1
ATOM 940 C C . LYS A 1 115 ? -7.120 15.220 3.726 1.00 73.00 115 LYS A C 1
ATOM 942 O O . LYS A 1 115 ? -6.106 15.131 3.039 1.00 73.00 115 LYS A O 1
ATOM 947 N N . ILE A 1 116 ? -7.381 14.378 4.723 1.00 76.81 116 ILE A N 1
ATOM 948 C CA . ILE A 1 116 ? -6.572 13.188 5.034 1.00 76.81 116 ILE A CA 1
ATOM 949 C C . ILE A 1 116 ? -6.335 12.326 3.779 1.00 76.81 116 ILE A C 1
ATOM 951 O O . ILE A 1 116 ? -5.298 11.674 3.656 1.00 76.81 116 ILE A O 1
ATOM 955 N N . ASP A 1 117 ? -7.280 12.361 2.842 1.00 77.62 117 ASP A N 1
ATOM 956 C CA . ASP A 1 117 ? -7.255 11.601 1.598 1.00 77.62 117 ASP A CA 1
ATOM 957 C C . ASP A 1 117 ? -6.133 12.021 0.635 1.00 77.62 117 ASP A C 1
ATOM 959 O O . ASP A 1 117 ? -5.784 11.238 -0.241 1.00 77.62 117 ASP A O 1
ATOM 963 N N . ASP A 1 118 ? -5.514 13.190 0.817 1.00 83.94 118 ASP A N 1
ATOM 964 C CA . ASP A 1 118 ? -4.398 13.646 -0.025 1.00 83.94 118 ASP A CA 1
ATOM 965 C C . ASP A 1 118 ? -3.021 13.287 0.554 1.00 83.94 118 ASP A C 1
ATOM 967 O O . ASP A 1 118 ? -1.989 13.552 -0.073 1.00 83.94 118 ASP A O 1
ATOM 971 N N . TRP A 1 119 ? -2.983 12.708 1.760 1.00 90.62 119 TRP A N 1
ATOM 972 C CA . TRP A 1 119 ? -1.741 12.349 2.443 1.00 90.62 119 TRP A CA 1
ATOM 973 C C . TRP A 1 119 ? -1.176 11.034 1.905 1.00 90.62 119 TRP A C 1
ATOM 975 O O . TRP A 1 119 ? -1.896 10.113 1.512 1.00 90.62 119 TRP A O 1
ATOM 985 N N . ILE A 1 120 ? 0.149 10.915 1.945 1.00 93.62 120 ILE A N 1
ATOM 986 C CA . ILE A 1 120 ? 0.839 9.676 1.592 1.00 93.62 120 ILE A CA 1
ATOM 987 C C . ILE A 1 120 ? 0.989 8.830 2.851 1.00 93.62 120 ILE A C 1
ATOM 989 O O . ILE A 1 120 ? 1.581 9.264 3.839 1.00 93.62 120 ILE A O 1
ATOM 993 N N . LYS A 1 121 ? 0.494 7.594 2.818 1.00 94.31 121 LYS A N 1
ATOM 994 C CA . LYS A 1 121 ? 0.723 6.627 3.891 1.00 94.31 121 LYS A CA 1
ATOM 995 C C . LYS A 1 121 ? 1.934 5.767 3.550 1.00 94.31 121 LYS A C 1
ATOM 997 O O . LYS A 1 121 ? 1.915 5.048 2.554 1.00 94.31 121 LYS A O 1
ATOM 1002 N N . VAL A 1 122 ? 2.934 5.775 4.426 1.00 95.88 122 VAL A N 1
ATOM 1003 C CA . VAL A 1 122 ? 4.093 4.878 4.388 1.00 95.88 122 VAL A CA 1
ATOM 1004 C C . VAL A 1 122 ? 3.996 3.892 5.546 1.00 95.88 122 VAL A C 1
ATOM 1006 O O . VAL A 1 122 ? 3.825 4.280 6.699 1.00 95.88 122 VAL A O 1
ATOM 1009 N N . MET A 1 123 ? 4.111 2.604 5.253 1.00 95.56 123 MET A N 1
ATOM 1010 C CA . MET A 1 123 ? 4.080 1.530 6.237 1.00 95.56 123 MET A CA 1
ATOM 1011 C C . MET A 1 123 ? 5.378 0.733 6.174 1.00 95.56 123 MET A C 1
ATOM 1013 O O . MET A 1 123 ? 5.710 0.154 5.145 1.00 95.56 123 MET A O 1
ATOM 1017 N N . GLN A 1 124 ? 6.090 0.653 7.290 1.00 96.19 124 GLN A N 1
ATOM 1018 C CA . GLN A 1 124 ? 7.251 -0.218 7.435 1.00 96.19 124 GLN A CA 1
ATOM 1019 C C . GLN A 1 124 ? 6.841 -1.528 8.112 1.00 96.19 124 GLN A C 1
ATOM 1021 O O . GLN A 1 124 ? 6.184 -1.495 9.150 1.00 96.19 124 GLN A O 1
ATOM 1026 N N . CYS A 1 125 ? 7.280 -2.664 7.567 1.00 95.00 125 CYS A N 1
ATOM 1027 C CA . CYS A 1 125 ? 7.157 -3.989 8.178 1.00 95.00 125 CYS A CA 1
ATOM 1028 C C . CYS A 1 125 ? 8.495 -4.733 8.070 1.00 95.00 125 CYS A C 1
ATOM 1030 O O . CYS A 1 125 ? 8.860 -5.248 7.008 1.00 95.00 125 CYS A O 1
ATOM 1032 N N . GLY A 1 126 ? 9.252 -4.780 9.169 1.00 92.12 126 GLY A N 1
ATOM 1033 C CA . GLY A 1 126 ? 10.631 -5.275 9.151 1.00 92.12 126 GLY A CA 1
ATOM 1034 C C . GLY A 1 126 ? 11.519 -4.411 8.246 1.00 92.12 126 GLY A C 1
ATOM 1035 O O . GLY A 1 126 ? 11.655 -3.209 8.479 1.00 92.12 126 GLY A O 1
ATOM 1036 N N . ILE A 1 127 ? 12.108 -5.026 7.215 1.00 90.50 127 ILE A N 1
ATOM 1037 C CA . ILE A 1 127 ? 12.947 -4.347 6.209 1.00 90.50 127 ILE A CA 1
ATOM 1038 C C . ILE A 1 127 ? 12.161 -3.816 5.001 1.00 90.50 127 ILE A C 1
ATOM 1040 O O . ILE A 1 127 ? 12.730 -3.105 4.175 1.00 90.50 127 ILE A O 1
ATOM 1044 N N . ARG A 1 128 ? 10.878 -4.181 4.880 1.00 93.88 128 ARG A N 1
ATOM 1045 C CA . ARG A 1 128 ? 10.032 -3.826 3.736 1.00 93.88 128 ARG A CA 1
ATOM 1046 C C . ARG A 1 128 ? 9.274 -2.536 4.011 1.00 93.88 128 ARG A C 1
ATOM 1048 O O . ARG A 1 128 ? 8.783 -2.328 5.124 1.00 93.88 128 ARG A O 1
ATOM 1055 N N . TYR A 1 129 ? 9.153 -1.708 2.982 1.00 94.81 129 TYR A N 1
ATOM 1056 C CA . TYR A 1 129 ? 8.395 -0.464 3.013 1.00 94.81 129 TYR A CA 1
ATOM 1057 C C . TYR A 1 129 ? 7.275 -0.545 1.991 1.00 94.81 129 TYR A C 1
ATOM 1059 O O . TYR A 1 129 ? 7.499 -0.941 0.855 1.00 94.81 129 TYR A O 1
ATOM 1067 N N . TYR A 1 130 ? 6.082 -0.144 2.398 1.00 93.75 130 TYR A N 1
ATOM 1068 C CA . TYR A 1 130 ? 4.909 -0.083 1.545 1.00 93.75 130 TYR A CA 1
ATOM 1069 C C . TYR A 1 130 ? 4.380 1.340 1.519 1.00 93.75 130 TYR A C 1
ATOM 1071 O O . TYR A 1 130 ? 4.439 2.047 2.528 1.00 93.75 130 TYR A O 1
ATOM 1079 N N . LEU A 1 131 ? 3.838 1.746 0.381 1.00 92.94 131 LEU A N 1
ATOM 1080 C CA . LEU A 1 131 ? 3.249 3.059 0.187 1.00 92.94 131 LEU A CA 1
ATOM 1081 C C . LEU A 1 131 ? 1.818 2.916 -0.330 1.00 92.94 131 LEU A C 1
ATOM 1083 O O . LEU A 1 131 ? 1.518 2.027 -1.124 1.00 92.94 131 LEU A O 1
ATOM 1087 N N . SER A 1 132 ? 0.934 3.799 0.129 1.00 90.25 132 SER A N 1
ATOM 1088 C CA . SER A 1 132 ? -0.383 4.013 -0.475 1.00 90.25 132 SER A CA 1
ATOM 1089 C C . SER A 1 132 ? -0.694 5.501 -0.553 1.00 90.25 132 SER A C 1
ATOM 1091 O O . SER A 1 132 ? -0.299 6.276 0.323 1.00 90.25 132 SER A O 1
ATOM 1093 N N . LEU A 1 133 ? -1.394 5.883 -1.615 1.00 88.25 133 LEU A N 1
ATOM 1094 C CA . LEU A 1 133 ? -1.811 7.254 -1.876 1.00 88.25 133 LEU A CA 1
ATOM 1095 C C . LEU A 1 133 ? -3.239 7.438 -1.354 1.00 88.25 133 LEU A C 1
ATOM 1097 O O . LEU A 1 133 ? -4.173 6.839 -1.888 1.00 88.25 133 LEU A O 1
ATOM 1101 N N . GLY A 1 134 ? -3.388 8.237 -0.298 1.00 82.31 134 GLY A N 1
ATOM 1102 C CA . GLY A 1 134 ? -4.684 8.583 0.270 1.00 82.31 134 GLY A CA 1
ATOM 1103 C C . GLY A 1 134 ? -5.434 7.462 0.991 1.00 82.31 134 GLY A C 1
ATOM 1104 O O . GLY A 1 134 ? -5.011 6.301 1.063 1.00 82.31 134 GLY A O 1
ATOM 1105 N N . ASP A 1 135 ? -6.602 7.813 1.534 1.00 82.69 135 ASP A N 1
ATOM 1106 C CA . ASP A 1 135 ? -7.550 6.855 2.099 1.00 82.69 135 ASP A CA 1
ATOM 1107 C C . ASP A 1 135 ? -8.720 6.594 1.146 1.00 82.69 135 ASP A C 1
ATOM 1109 O O . ASP A 1 135 ? -9.838 7.063 1.318 1.00 82.69 135 ASP A O 1
ATOM 1113 N N . GLN A 1 136 ? -8.464 5.769 0.133 1.00 82.25 136 GLN A N 1
ATOM 1114 C CA . GLN A 1 136 ? -9.442 5.401 -0.899 1.00 82.25 136 GLN A CA 1
ATOM 1115 C C . GLN A 1 136 ? -10.494 4.378 -0.418 1.00 82.25 136 GLN A C 1
ATOM 1117 O O . GLN A 1 136 ? -10.931 3.509 -1.179 1.00 82.25 136 GLN A O 1
ATOM 1122 N N . ARG A 1 137 ? -10.864 4.398 0.869 1.00 87.88 137 ARG A N 1
ATOM 1123 C CA . ARG A 1 137 ? -11.831 3.450 1.433 1.00 87.88 137 ARG A CA 1
ATOM 1124 C C . ARG A 1 137 ? -13.264 3.867 1.109 1.00 87.88 137 ARG A C 1
ATOM 1126 O O . ARG A 1 137 ? -13.635 5.027 1.238 1.00 87.88 137 ARG A O 1
ATOM 1133 N N . ILE A 1 138 ? -14.103 2.887 0.793 1.00 91.38 138 ILE A N 1
ATOM 1134 C CA . ILE A 1 138 ? -15.554 3.065 0.682 1.00 91.38 138 ILE A CA 1
ATOM 1135 C C . ILE A 1 138 ? -16.194 2.408 1.900 1.00 91.38 138 ILE A C 1
ATOM 1137 O O . ILE A 1 138 ? -15.888 1.261 2.227 1.00 91.38 138 ILE A O 1
ATOM 1141 N N . VAL A 1 139 ? -17.089 3.122 2.575 1.00 93.56 139 VAL A N 1
ATOM 1142 C CA . VAL A 1 139 ? -17.850 2.581 3.702 1.00 93.56 139 VAL A CA 1
ATOM 1143 C C . VAL A 1 139 ? -19.267 2.275 3.240 1.00 93.56 139 VAL A C 1
ATOM 1145 O O . VAL A 1 139 ? -19.993 3.168 2.818 1.00 93.56 139 VAL A O 1
ATOM 1148 N N . ASP A 1 140 ? -19.674 1.012 3.352 1.00 93.19 140 ASP A N 1
ATOM 1149 C CA . ASP A 1 140 ? -21.065 0.599 3.162 1.00 93.19 140 ASP A CA 1
ATOM 1150 C C . ASP A 1 140 ? -21.598 0.006 4.464 1.00 93.19 140 ASP A C 1
ATOM 1152 O O . ASP A 1 140 ? -21.208 -1.094 4.879 1.00 93.19 140 ASP A O 1
ATOM 1156 N N . LYS A 1 141 ? -22.489 0.761 5.115 1.00 92.75 141 LYS A N 1
ATOM 1157 C CA . LYS A 1 141 ? -22.984 0.499 6.470 1.00 92.75 141 LYS A CA 1
ATOM 1158 C C . LYS A 1 141 ? -21.814 0.369 7.448 1.00 92.75 141 LYS A C 1
ATOM 1160 O O . LYS A 1 141 ? -21.264 1.368 7.894 1.00 92.75 141 LYS A O 1
ATOM 1165 N N . PHE A 1 142 ? -21.419 -0.863 7.751 1.00 93.88 142 PHE A N 1
ATOM 1166 C CA . PHE A 1 142 ? -20.337 -1.189 8.678 1.00 93.88 142 PHE A CA 1
ATOM 1167 C C . PHE A 1 142 ? -19.133 -1.841 7.988 1.00 93.88 142 PHE A C 1
ATOM 1169 O O . PHE A 1 142 ? -18.113 -2.076 8.632 1.00 93.88 142 PHE A O 1
ATOM 1176 N N . PHE A 1 143 ? -19.237 -2.129 6.687 1.00 95.94 143 PHE A N 1
ATOM 1177 C CA . PHE A 1 143 ? -18.163 -2.719 5.899 1.00 95.94 143 PHE A CA 1
ATOM 1178 C C . PHE A 1 143 ? -17.263 -1.630 5.336 1.00 95.94 143 PHE A C 1
ATOM 1180 O O . PHE A 1 143 ? -17.721 -0.728 4.639 1.00 95.94 143 PHE A O 1
ATOM 1187 N N . ILE A 1 144 ? -15.967 -1.772 5.584 1.00 95.94 144 ILE A N 1
ATOM 1188 C CA . ILE A 1 144 ? -14.929 -1.002 4.909 1.00 95.94 144 ILE A CA 1
ATOM 1189 C C . ILE A 1 144 ? -14.508 -1.794 3.671 1.00 95.94 144 ILE A C 1
ATOM 1191 O O . ILE A 1 144 ? -14.095 -2.947 3.782 1.00 95.94 144 ILE A O 1
ATOM 1195 N N . ILE A 1 145 ? -14.607 -1.185 2.500 1.00 94.00 145 ILE A N 1
ATOM 1196 C CA . ILE A 1 145 ? -14.188 -1.739 1.214 1.00 94.00 145 ILE A CA 1
ATOM 1197 C C . ILE A 1 145 ? -12.943 -0.974 0.800 1.00 94.00 145 ILE A C 1
ATOM 1199 O O . ILE A 1 145 ? -12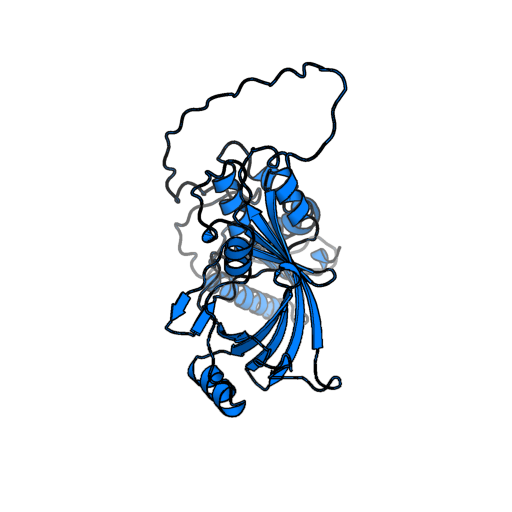.969 0.256 0.748 1.00 94.00 145 ILE A O 1
ATOM 1203 N N . ARG A 1 146 ? -11.846 -1.677 0.534 1.00 88.88 146 ARG A N 1
ATOM 1204 C CA . ARG A 1 146 ? -10.580 -1.025 0.195 1.00 88.88 146 ARG A CA 1
ATOM 1205 C C . ARG A 1 146 ? -9.950 -1.694 -1.025 1.00 88.88 146 ARG A C 1
ATOM 1207 O O . ARG A 1 146 ? -9.870 -2.927 -1.046 1.00 88.88 146 ARG A O 1
ATOM 1214 N N . PRO A 1 147 ? -9.524 -0.918 -2.038 1.00 84.50 147 PRO A N 1
ATOM 1215 C CA . PRO A 1 147 ? -8.750 -1.466 -3.139 1.00 84.50 147 PRO A CA 1
ATOM 1216 C C . PRO A 1 147 ? -7.380 -1.916 -2.618 1.00 84.50 147 PRO A C 1
ATOM 1218 O O . PRO A 1 147 ? -6.845 -1.356 -1.654 1.00 84.50 147 PRO A O 1
ATOM 1221 N N . LYS A 1 148 ? -6.792 -2.933 -3.251 1.00 77.06 148 LYS A N 1
ATOM 1222 C CA . LYS A 1 148 ? -5.391 -3.301 -3.015 1.00 77.06 148 LYS A CA 1
ATOM 1223 C C . LYS A 1 148 ? -4.493 -2.281 -3.725 1.00 77.06 148 LYS A C 1
ATOM 1225 O O . LYS A 1 148 ? -4.050 -2.497 -4.843 1.00 77.06 148 LYS A O 1
ATOM 1230 N N . ALA A 1 149 ? -4.301 -1.144 -3.066 1.00 76.25 149 ALA A N 1
ATOM 1231 C CA . ALA A 1 149 ? -3.598 0.038 -3.568 1.00 76.25 149 ALA A CA 1
ATOM 1232 C C . ALA A 1 149 ? -2.258 0.290 -2.843 1.00 76.25 149 ALA A C 1
ATOM 1234 O O . ALA A 1 149 ? -1.725 1.397 -2.869 1.00 76.25 149 ALA A O 1
ATOM 1235 N N . GLU A 1 150 ? -1.760 -0.714 -2.120 1.00 84.62 150 GLU A N 1
ATOM 1236 C CA . GLU A 1 150 ? -0.499 -0.663 -1.379 1.00 84.62 150 GLU A CA 1
ATOM 1237 C C . GLU A 1 150 ? 0.582 -1.357 -2.206 1.00 84.62 150 GLU A C 1
ATOM 1239 O O . GLU A 1 150 ? 0.378 -2.485 -2.657 1.00 84.62 150 GLU A O 1
ATOM 1244 N N . PHE A 1 151 ? 1.721 -0.698 -2.401 1.00 86.06 151 PHE A N 1
ATOM 1245 C CA . PHE A 1 151 ? 2.829 -1.240 -3.186 1.00 86.06 151 PHE A CA 1
ATOM 1246 C C . PHE A 1 151 ? 4.154 -1.116 -2.446 1.00 86.06 151 PHE A C 1
ATOM 1248 O O . PHE A 1 151 ? 4.340 -0.210 -1.633 1.00 86.06 151 PHE A O 1
ATOM 1255 N N . GLU A 1 152 ? 5.058 -2.059 -2.700 1.00 89.19 152 GLU A N 1
ATOM 1256 C CA . GLU A 1 152 ? 6.378 -2.076 -2.076 1.00 89.19 152 GLU A CA 1
ATOM 1257 C C . GLU A 1 152 ? 7.281 -1.004 -2.698 1.00 89.19 152 GLU A C 1
ATOM 1259 O O . GLU A 1 152 ? 7.294 -0.793 -3.910 1.00 89.19 152 GLU A O 1
ATOM 1264 N N . VAL A 1 153 ? 8.034 -0.306 -1.854 1.00 90.06 153 VAL A N 1
ATOM 1265 C CA . VAL A 1 153 ? 8.982 0.736 -2.250 1.00 90.06 153 VAL A CA 1
ATOM 1266 C C . VAL A 1 153 ? 10.338 0.501 -1.598 1.00 90.06 153 VAL A C 1
ATOM 1268 O O . VAL A 1 153 ? 10.465 -0.165 -0.569 1.00 90.06 153 VAL A O 1
ATOM 1271 N N . GLY A 1 154 ? 11.381 1.083 -2.187 1.00 89.19 154 GLY A N 1
ATOM 1272 C CA . GLY A 1 154 ? 12.720 1.028 -1.616 1.00 89.19 154 GLY A CA 1
ATOM 1273 C C . GLY A 1 154 ? 12.812 1.797 -0.295 1.00 89.19 154 GLY A C 1
ATOM 1274 O O . GLY A 1 154 ? 12.159 2.819 -0.095 1.00 89.19 154 GLY A O 1
ATOM 1275 N N . ARG A 1 155 ? 13.713 1.368 0.598 1.00 89.88 155 ARG A N 1
ATOM 1276 C CA . ARG A 1 155 ? 13.979 2.054 1.882 1.00 89.88 155 ARG A CA 1
ATOM 1277 C C . ARG A 1 155 ? 14.354 3.539 1.744 1.00 89.88 155 ARG A C 1
ATOM 1279 O O . ARG A 1 155 ? 14.203 4.301 2.692 1.00 89.88 155 ARG A O 1
ATOM 1286 N N . THR A 1 156 ? 14.870 3.949 0.583 1.00 91.69 156 THR A N 1
ATOM 1287 C CA . THR A 1 156 ? 15.257 5.338 0.290 1.00 91.69 156 THR A CA 1
ATOM 1288 C C . THR A 1 156 ? 14.067 6.226 -0.059 1.00 91.69 156 THR A C 1
ATOM 1290 O O . THR A 1 156 ? 14.179 7.438 0.080 1.00 91.69 156 THR A O 1
ATOM 1293 N N . THR A 1 157 ? 12.928 5.653 -0.461 1.00 93.75 157 THR A N 1
ATOM 1294 C CA . THR A 1 157 ? 11.749 6.400 -0.920 1.00 93.75 157 THR A CA 1
ATOM 1295 C C . THR A 1 157 ? 11.200 7.329 0.156 1.00 93.75 157 THR A C 1
ATOM 1297 O O . THR A 1 157 ? 10.923 8.490 -0.130 1.00 93.75 157 THR A O 1
ATOM 1300 N N . LEU A 1 158 ? 11.122 6.871 1.411 1.00 94.94 158 LEU A N 1
ATOM 1301 C CA . LEU A 1 158 ? 10.725 7.732 2.528 1.00 94.94 158 LEU A CA 1
ATOM 1302 C C . LEU A 1 158 ? 11.684 8.922 2.689 1.00 94.94 158 LEU A C 1
ATOM 1304 O O . LEU A 1 158 ? 11.231 10.053 2.814 1.00 94.94 158 LEU A O 1
ATOM 1308 N N . GLY A 1 159 ? 12.999 8.683 2.642 1.00 94.94 159 GLY A N 1
ATOM 1309 C CA . GLY A 1 159 ? 14.004 9.748 2.721 1.00 94.94 159 GLY A CA 1
ATOM 1310 C C . GLY A 1 159 ? 13.898 10.752 1.571 1.00 94.94 159 GLY A C 1
ATOM 1311 O O . GLY A 1 159 ? 13.989 11.952 1.808 1.00 94.94 159 GLY A O 1
ATOM 1312 N N . GLY A 1 160 ? 13.629 10.268 0.356 1.00 94.88 160 GLY A N 1
ATOM 1313 C CA . GLY A 1 160 ? 13.369 11.100 -0.819 1.00 94.88 160 GLY A CA 1
ATOM 1314 C C . GLY A 1 160 ? 12.160 12.013 -0.644 1.00 94.88 160 GLY A C 1
ATOM 1315 O O . GLY A 1 160 ? 12.262 13.213 -0.868 1.00 94.88 160 GLY A O 1
ATOM 1316 N N . LEU A 1 161 ? 11.033 11.474 -0.167 1.00 95.62 161 LEU A N 1
ATOM 1317 C CA . LEU A 1 161 ? 9.829 12.267 0.108 1.00 95.62 161 LEU A CA 1
ATOM 1318 C C . LEU A 1 161 ? 10.088 13.345 1.171 1.00 95.62 161 LEU A C 1
ATOM 1320 O O . LEU A 1 161 ? 9.674 14.489 1.006 1.00 95.62 161 LEU A O 1
ATOM 1324 N N . LEU A 1 162 ? 10.816 13.016 2.241 1.00 95.38 162 LEU A N 1
ATOM 1325 C CA . LEU A 1 162 ? 11.178 13.992 3.274 1.00 95.38 162 LEU A CA 1
ATOM 1326 C C . LEU A 1 162 ? 12.100 15.096 2.730 1.00 95.38 162 LEU A C 1
ATOM 1328 O O . LEU A 1 162 ? 11.898 16.266 3.044 1.00 95.38 162 LEU A O 1
ATOM 1332 N N . ALA A 1 163 ? 13.078 14.744 1.889 1.00 93.81 163 ALA A N 1
ATOM 1333 C CA . ALA A 1 163 ? 13.971 15.709 1.239 1.00 93.81 163 ALA A CA 1
ATOM 1334 C C . ALA A 1 163 ? 13.218 16.660 0.295 1.00 93.81 163 ALA A C 1
ATOM 1336 O O . ALA A 1 163 ? 13.593 17.822 0.158 1.00 93.81 163 ALA A O 1
ATOM 1337 N N . LEU A 1 164 ? 12.127 16.177 -0.297 1.00 93.50 164 LEU A N 1
ATOM 1338 C CA . LEU A 1 164 ? 11.215 16.957 -1.127 1.00 93.50 164 LEU A CA 1
ATOM 1339 C C . LEU A 1 164 ? 10.231 17.824 -0.318 1.00 93.50 164 LEU A C 1
ATOM 1341 O O . LEU A 1 164 ? 9.421 18.532 -0.906 1.00 93.50 164 LEU A O 1
ATOM 1345 N N . GLY A 1 165 ? 10.298 17.799 1.018 1.00 92.06 165 GLY A N 1
ATOM 1346 C CA . GLY A 1 165 ? 9.526 18.681 1.897 1.00 92.06 165 GLY A CA 1
ATOM 1347 C C . GLY A 1 165 ? 8.254 18.068 2.486 1.00 92.06 165 GLY A C 1
ATOM 1348 O O . GLY A 1 165 ? 7.509 18.768 3.174 1.00 92.06 165 GLY A O 1
ATOM 1349 N N . TYR A 1 166 ? 8.000 16.773 2.276 1.00 93.88 166 TYR A N 1
ATOM 1350 C CA . TYR A 1 166 ? 6.908 16.099 2.977 1.00 93.88 166 TYR A CA 1
ATOM 1351 C C . TYR A 1 166 ? 7.187 16.042 4.478 1.00 93.88 166 TYR A C 1
ATOM 1353 O O . TYR A 1 166 ? 8.306 15.777 4.915 1.00 93.88 166 TYR A O 1
ATOM 1361 N N . SER A 1 167 ? 6.141 16.230 5.280 1.00 92.31 167 SER A N 1
ATOM 1362 C CA . SER A 1 167 ? 6.235 16.201 6.741 1.00 92.31 167 SER A CA 1
ATOM 1363 C C . SER A 1 167 ? 5.463 15.020 7.318 1.00 92.31 167 SER A C 1
ATOM 1365 O O . SER A 1 167 ? 4.313 14.781 6.954 1.00 92.31 167 SER A O 1
ATOM 1367 N N . VAL A 1 168 ? 6.081 14.267 8.234 1.00 93.25 168 VAL A N 1
ATOM 1368 C CA . VAL A 1 168 ? 5.376 13.217 8.984 1.00 93.25 168 VAL A CA 1
ATOM 1369 C C . VAL A 1 168 ? 4.488 13.887 10.024 1.00 93.25 168 VAL A C 1
ATOM 1371 O O . VAL A 1 168 ? 4.986 14.484 10.975 1.00 93.25 168 VAL A O 1
ATOM 1374 N N . VAL A 1 169 ? 3.173 13.778 9.851 1.00 90.12 169 VAL A N 1
ATOM 1375 C CA . VAL A 1 169 ? 2.191 14.400 10.752 1.00 90.12 169 VAL A CA 1
ATOM 1376 C C . VAL A 1 169 ? 1.745 13.431 11.836 1.00 90.12 169 VAL A C 1
ATOM 1378 O O . VAL A 1 169 ? 1.601 13.802 12.998 1.00 90.12 169 VAL A O 1
ATOM 1381 N N . VAL A 1 170 ? 1.528 12.175 11.456 1.00 92.19 170 VAL A N 1
ATOM 1382 C CA . VAL A 1 170 ? 1.128 11.110 12.374 1.00 92.19 170 VAL A CA 1
ATOM 1383 C C . VAL A 1 170 ? 2.033 9.915 12.142 1.00 92.19 170 VAL A C 1
ATOM 1385 O O . VAL A 1 170 ? 2.237 9.496 11.004 1.00 92.19 170 VAL A O 1
ATOM 1388 N N . SER A 1 171 ? 2.557 9.363 13.233 1.00 95.00 171 SER A N 1
ATOM 1389 C CA . SER A 1 171 ? 3.297 8.107 13.241 1.00 95.00 171 SER A CA 1
ATOM 1390 C C . SER A 1 171 ? 2.852 7.271 14.432 1.00 95.00 171 SER A C 1
ATOM 1392 O O . SER A 1 171 ? 2.733 7.799 15.538 1.00 95.00 171 SER A O 1
ATOM 1394 N N . PHE A 1 172 ? 2.573 5.989 14.212 1.00 95.81 172 PHE A N 1
ATOM 1395 C CA . PHE A 1 172 ? 2.195 5.062 15.277 1.00 95.81 172 PHE A CA 1
ATOM 1396 C C . PHE A 1 172 ? 2.678 3.644 14.985 1.00 95.81 172 PHE A C 1
ATOM 1398 O O . PHE A 1 172 ? 2.865 3.252 13.827 1.00 95.81 172 PHE A O 1
ATOM 1405 N N . LYS A 1 173 ? 2.853 2.853 16.044 1.00 97.31 173 LYS A N 1
ATOM 1406 C CA . LYS A 1 173 ? 3.157 1.427 15.939 1.00 97.31 173 LYS A CA 1
ATOM 1407 C C . LYS A 1 173 ? 1.873 0.618 15.999 1.00 97.31 173 LYS A C 1
ATOM 1409 O O . LYS A 1 173 ? 1.013 0.827 16.858 1.00 97.31 173 LYS A O 1
ATOM 1414 N N . ARG A 1 174 ? 1.770 -0.350 15.093 1.00 97.19 174 ARG A N 1
ATOM 1415 C CA . ARG A 1 174 ? 0.703 -1.348 15.075 1.00 97.19 174 ARG A CA 1
ATOM 1416 C C . ARG A 1 174 ? 1.312 -2.733 15.218 1.00 97.19 174 ARG A C 1
ATOM 1418 O O . ARG A 1 174 ? 2.070 -3.168 14.357 1.00 97.19 174 ARG A O 1
ATOM 1425 N N . THR A 1 175 ? 0.943 -3.444 16.274 1.00 96.44 175 THR A N 1
ATOM 1426 C CA . THR A 1 175 ? 1.246 -4.874 16.410 1.00 96.44 175 THR A CA 1
ATOM 1427 C C . THR A 1 175 ? 0.028 -5.655 15.951 1.00 96.44 175 THR A C 1
ATOM 1429 O O . THR A 1 175 ? -1.051 -5.493 16.513 1.00 96.44 175 THR A O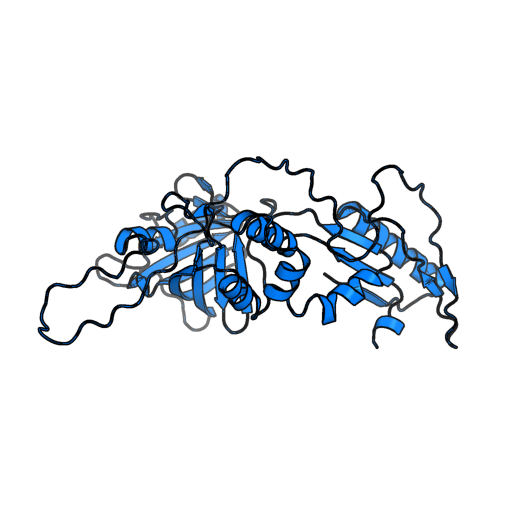 1
ATOM 1432 N N . SER A 1 176 ? 0.182 -6.484 14.924 1.00 95.00 176 SER A N 1
ATOM 1433 C CA . SER A 1 176 ? -0.899 -7.285 14.354 1.00 95.00 176 SER A CA 1
ATOM 1434 C C . SER A 1 176 ? -0.615 -8.760 14.564 1.00 95.00 176 SER A C 1
ATOM 1436 O O . SER A 1 176 ? 0.359 -9.291 14.035 1.00 95.00 176 SER A O 1
ATOM 1438 N N . ARG A 1 177 ? -1.489 -9.436 15.306 1.00 93.81 177 ARG A N 1
ATOM 1439 C CA . ARG A 1 177 ? -1.483 -10.894 15.423 1.00 93.81 177 ARG A CA 1
ATOM 1440 C C . ARG A 1 177 ? -2.572 -11.456 14.528 1.00 93.81 177 ARG A C 1
ATOM 1442 O O . ARG A 1 177 ? -3.737 -11.123 14.729 1.00 93.81 177 ARG A O 1
ATOM 1449 N N . THR A 1 178 ? -2.205 -12.274 13.551 1.00 93.81 178 THR A N 1
ATOM 1450 C CA . THR A 1 178 ? -3.108 -12.724 12.489 1.00 93.81 178 THR A CA 1
ATOM 1451 C C . THR A 1 178 ? -3.234 -14.240 12.433 1.00 93.81 178 THR A C 1
ATOM 1453 O O . THR A 1 178 ? -2.300 -14.969 12.763 1.00 93.81 178 THR A O 1
ATOM 1456 N N . VAL A 1 179 ? -4.405 -14.709 12.008 1.00 92.94 179 VAL A N 1
ATOM 1457 C CA . VAL A 1 179 ? -4.652 -16.092 11.593 1.00 92.94 179 VAL A CA 1
ATOM 1458 C C . VAL A 1 179 ? -5.408 -16.062 10.275 1.00 92.94 179 VAL A C 1
ATOM 1460 O O . VAL A 1 179 ? -6.411 -15.355 10.137 1.00 92.94 179 VAL A O 1
ATOM 1463 N N . LYS A 1 180 ? -4.924 -16.844 9.311 1.00 91.19 180 LYS A N 1
ATOM 1464 C CA . LYS A 1 180 ? -5.598 -17.072 8.032 1.00 91.19 180 LYS A CA 1
ATOM 1465 C C . LYS A 1 180 ? -6.498 -18.302 8.148 1.00 91.19 180 LYS A C 1
ATOM 1467 O O . LYS A 1 180 ? -6.080 -19.326 8.685 1.00 91.19 180 LYS A O 1
ATOM 1472 N N . ARG A 1 181 ? -7.733 -18.186 7.666 1.00 86.56 181 ARG A N 1
ATOM 1473 C CA . ARG A 1 181 ? -8.712 -19.274 7.549 1.00 86.56 181 ARG A CA 1
ATOM 1474 C C . ARG A 1 181 ? -9.276 -19.235 6.141 1.00 86.56 181 ARG A C 1
ATOM 1476 O O . ARG A 1 181 ? -10.040 -18.331 5.823 1.00 86.56 181 ARG A O 1
ATOM 1483 N N . ASP A 1 182 ? -8.873 -20.172 5.295 1.00 86.75 182 ASP A N 1
ATOM 1484 C CA . ASP A 1 182 ? -9.249 -20.201 3.880 1.00 86.75 182 ASP A CA 1
ATOM 1485 C C . ASP A 1 182 ? -8.977 -18.852 3.179 1.00 86.75 182 ASP A C 1
ATOM 1487 O O . ASP A 1 182 ? -7.827 -18.449 3.018 1.00 86.75 182 ASP A O 1
ATOM 1491 N N . GLN A 1 183 ? -10.033 -18.128 2.793 1.00 87.19 183 GLN A N 1
ATOM 1492 C CA . GLN A 1 183 ? -9.967 -16.819 2.129 1.00 87.19 183 GLN A CA 1
ATOM 1493 C C . GLN A 1 183 ? -10.112 -15.633 3.104 1.00 87.19 183 GLN A C 1
ATOM 1495 O O . GLN A 1 183 ? -10.188 -14.479 2.680 1.00 87.19 183 GLN A O 1
ATOM 1500 N N . LEU A 1 184 ? -10.191 -15.902 4.408 1.00 93.12 184 LEU A N 1
ATOM 1501 C CA . LEU A 1 184 ? -10.357 -14.915 5.467 1.00 93.12 184 LEU A CA 1
ATOM 1502 C C . LEU A 1 184 ? -9.064 -14.705 6.246 1.00 93.12 184 LEU A C 1
ATOM 1504 O O . LEU A 1 184 ? -8.290 -15.626 6.507 1.00 93.12 184 LEU A O 1
ATOM 1508 N N . LEU A 1 185 ? -8.875 -13.469 6.689 1.00 94.44 185 LEU A N 1
ATOM 1509 C CA . LEU A 1 185 ? -7.824 -13.085 7.616 1.00 94.44 185 LEU A CA 1
ATOM 1510 C C . LEU A 1 185 ? -8.467 -12.441 8.838 1.00 94.44 185 LEU A C 1
ATOM 1512 O O . LEU A 1 185 ? -9.179 -11.443 8.724 1.00 94.44 185 LEU A O 1
ATOM 1516 N N . ILE A 1 186 ? -8.190 -13.007 10.009 1.00 94.62 186 ILE A N 1
ATOM 1517 C CA . ILE A 1 186 ? -8.598 -12.458 11.301 1.00 94.62 186 ILE A CA 1
ATOM 1518 C C . ILE A 1 186 ? -7.347 -11.879 11.951 1.00 94.62 186 ILE A C 1
ATOM 1520 O O . ILE A 1 186 ? -6.340 -12.574 12.070 1.00 94.62 186 ILE A O 1
ATOM 1524 N N . ALA A 1 187 ? -7.399 -10.621 12.375 1.00 95.19 187 ALA A N 1
ATOM 1525 C CA . ALA A 1 187 ? -6.287 -9.916 12.996 1.00 95.19 187 ALA A CA 1
ATOM 1526 C C . ALA A 1 187 ? -6.714 -9.254 14.308 1.00 95.19 187 ALA A C 1
ATOM 1528 O O . ALA A 1 187 ? -7.704 -8.531 14.340 1.00 95.19 187 ALA A O 1
ATOM 1529 N N . ALA A 1 188 ? -5.946 -9.466 15.375 1.00 94.25 188 ALA A N 1
ATOM 1530 C CA . ALA A 1 188 ? -5.991 -8.630 16.569 1.00 94.25 188 ALA A CA 1
ATOM 1531 C C . ALA A 1 188 ? -4.865 -7.603 16.457 1.00 94.25 188 ALA A C 1
ATOM 1533 O O . ALA A 1 188 ? -3.687 -7.965 16.490 1.00 94.25 188 ALA A O 1
ATOM 1534 N N . GLU A 1 189 ? -5.238 -6.341 16.299 1.00 95.75 189 GLU A N 1
ATOM 1535 C CA . GLU A 1 189 ? -4.331 -5.223 16.075 1.00 95.75 189 GLU A CA 1
ATOM 1536 C C . GLU A 1 189 ? -4.289 -4.340 17.324 1.00 95.75 189 GLU A C 1
ATOM 1538 O O . GLU A 1 189 ? -5.321 -3.860 17.778 1.00 95.75 189 GLU A O 1
ATOM 1543 N N . THR A 1 190 ? -3.110 -4.115 17.895 1.00 95.38 190 THR A N 1
ATOM 1544 C CA . THR A 1 190 ? -2.903 -3.156 18.989 1.00 95.38 190 THR A CA 1
ATOM 1545 C C . THR A 1 190 ? -2.227 -1.910 18.437 1.00 95.38 190 THR A C 1
ATOM 1547 O O . THR A 1 190 ? -1.196 -2.023 17.771 1.00 95.38 190 THR A O 1
ATOM 1550 N N . ILE A 1 191 ? -2.814 -0.741 18.705 1.00 96.44 191 ILE A N 1
ATOM 1551 C CA . ILE A 1 191 ? -2.333 0.562 18.228 1.00 96.44 191 ILE A CA 1
ATOM 1552 C C . ILE A 1 191 ? -1.778 1.346 19.413 1.00 96.44 191 ILE A C 1
ATOM 1554 O O . ILE A 1 191 ? -2.532 1.732 20.306 1.00 96.44 191 ILE A O 1
ATOM 1558 N N . ASP A 1 192 ? -0.471 1.602 19.417 1.00 94.25 192 ASP A N 1
ATOM 1559 C CA . ASP A 1 192 ? 0.217 2.208 20.564 1.00 94.25 192 ASP A CA 1
ATOM 1560 C C . ASP A 1 192 ? -0.307 3.610 20.910 1.00 94.25 192 ASP A C 1
ATOM 1562 O O . ASP A 1 192 ? -0.549 3.933 22.067 1.00 94.25 192 ASP A O 1
ATOM 1566 N N . SER A 1 193 ? -0.565 4.424 19.892 1.00 91.69 193 SER A N 1
ATOM 1567 C CA . SER A 1 193 ? -0.963 5.820 20.030 1.00 91.69 193 SER A CA 1
ATOM 1568 C C . SER A 1 193 ? -2.384 6.004 20.542 1.00 91.69 193 SER A C 1
ATOM 1570 O O . SER A 1 193 ? -2.693 7.097 21.016 1.00 91.69 193 SER A O 1
ATOM 1572 N N . LEU A 1 194 ? -3.214 4.964 20.422 1.00 92.75 194 LEU A N 1
ATOM 1573 C CA . LEU A 1 194 ? -4.566 4.896 20.976 1.00 92.75 194 LEU A CA 1
ATOM 1574 C C . LEU A 1 194 ? -4.600 4.131 22.304 1.00 92.75 194 LEU A C 1
ATOM 1576 O O . LEU A 1 194 ? -5.552 4.287 23.054 1.00 92.75 194 LEU A O 1
ATOM 1580 N N . ASN A 1 195 ? -3.580 3.312 22.586 1.00 91.44 195 ASN A N 1
ATOM 1581 C CA . ASN A 1 195 ? -3.566 2.349 23.686 1.00 91.44 195 ASN A CA 1
ATOM 1582 C C . ASN A 1 195 ? -4.798 1.419 23.681 1.00 91.44 195 ASN A C 1
ATOM 1584 O O . ASN A 1 195 ? -5.343 1.083 24.726 1.00 91.44 195 ASN A O 1
ATOM 1588 N N . GLU A 1 196 ? -5.244 1.016 22.486 1.00 92.62 196 GLU A N 1
ATOM 1589 C CA . GLU A 1 196 ? -6.427 0.171 22.284 1.00 92.62 196 GLU A CA 1
ATOM 1590 C C . GLU A 1 196 ? -6.105 -1.038 21.393 1.00 92.62 196 GLU A C 1
ATOM 1592 O O . GLU A 1 196 ? -5.255 -0.974 20.491 1.00 92.62 196 GLU A O 1
ATOM 1597 N N . SER A 1 197 ? -6.818 -2.147 21.622 1.00 93.69 197 SER A N 1
ATOM 1598 C CA . SER A 1 197 ? -6.799 -3.331 20.760 1.00 93.69 197 SER A CA 1
ATOM 1599 C C . SER A 1 197 ? -8.083 -3.459 19.938 1.00 93.69 197 SER A C 1
ATOM 1601 O O . SER A 1 197 ? -9.194 -3.298 20.442 1.00 93.69 197 SER A O 1
ATOM 1603 N N . PHE A 1 198 ? -7.935 -3.809 18.663 1.00 95.38 198 PHE A N 1
ATOM 1604 C CA . PHE A 1 198 ? -9.010 -3.972 17.693 1.00 95.38 198 PHE A CA 1
ATOM 1605 C C . PHE A 1 198 ? -9.002 -5.372 17.105 1.00 95.38 198 PHE A C 1
ATOM 1607 O O . PHE A 1 198 ? -7.948 -5.963 16.885 1.00 95.38 198 PHE A O 1
ATOM 1614 N N . LEU A 1 199 ? -10.189 -5.890 16.818 1.00 95.31 199 LEU A N 1
ATOM 1615 C CA . LEU A 1 199 ? -10.374 -7.123 16.073 1.00 95.31 199 LEU A CA 1
ATOM 1616 C C . LEU A 1 199 ? -10.806 -6.758 14.657 1.00 95.31 199 LEU A C 1
ATOM 1618 O O . LEU A 1 199 ? -11.739 -5.977 14.462 1.00 95.31 199 LEU A O 1
ATOM 1622 N N . VAL A 1 200 ? -10.102 -7.302 13.673 1.00 96.12 200 VAL A N 1
ATOM 1623 C CA . VAL A 1 200 ? -10.275 -6.992 12.259 1.00 96.12 200 VAL A CA 1
ATOM 1624 C C . VAL A 1 200 ? -10.473 -8.282 11.480 1.00 96.12 200 VAL A C 1
ATOM 1626 O O . VAL A 1 200 ? -9.623 -9.166 11.510 1.00 96.12 200 VAL A O 1
ATOM 1629 N N . LEU A 1 201 ? -11.577 -8.370 10.745 1.00 95.88 201 LEU A N 1
ATOM 1630 C CA . LEU A 1 201 ? -11.850 -9.459 9.813 1.00 95.88 201 LEU A CA 1
ATOM 1631 C C . LEU A 1 201 ? -11.714 -8.912 8.400 1.00 95.88 201 LEU A C 1
ATOM 1633 O O . LEU A 1 201 ? -12.345 -7.904 8.085 1.00 95.88 201 LEU A O 1
ATOM 1637 N N . LYS A 1 202 ? -10.907 -9.558 7.559 1.00 96.00 202 LYS A N 1
ATOM 1638 C CA . LYS A 1 202 ? -10.709 -9.207 6.148 1.00 96.00 202 LYS A CA 1
ATOM 1639 C C . LYS A 1 202 ? -11.042 -10.400 5.262 1.00 96.00 202 LYS A C 1
ATOM 1641 O O . LYS A 1 202 ? -10.651 -11.517 5.581 1.00 96.00 202 LYS A O 1
ATOM 1646 N N . GLY A 1 203 ? -11.718 -10.161 4.143 1.00 95.44 203 GLY A N 1
ATOM 1647 C CA . GLY A 1 203 ? -12.067 -11.206 3.179 1.00 95.44 203 GLY A CA 1
ATOM 1648 C C . GLY A 1 203 ? -12.499 -10.661 1.816 1.00 95.44 203 GLY A C 1
ATOM 1649 O O . GLY A 1 203 ? -12.576 -9.445 1.635 1.00 95.44 203 GLY A O 1
ATOM 1650 N N . PRO A 1 204 ? -12.807 -11.545 0.855 1.00 93.56 204 PRO A N 1
ATOM 1651 C CA . PRO A 1 204 ? -13.077 -11.168 -0.535 1.00 93.56 204 PRO A CA 1
ATOM 1652 C C . PRO A 1 204 ? -14.518 -10.703 -0.780 1.00 93.56 204 PRO A C 1
ATOM 1654 O O . PRO A 1 204 ? -14.809 -10.129 -1.823 1.00 93.56 204 PRO A O 1
ATOM 1657 N N . SER A 1 205 ? -15.445 -10.927 0.158 1.00 94.12 205 SER A N 1
ATOM 1658 C CA . SER A 1 205 ? -16.822 -10.435 0.042 1.00 94.12 205 SER A CA 1
ATOM 1659 C C . SER A 1 205 ? -17.458 -10.144 1.397 1.00 94.12 205 SER A C 1
ATOM 1661 O O . SER A 1 205 ? -17.102 -10.741 2.416 1.00 94.12 205 SER A O 1
ATOM 1663 N N . ARG A 1 206 ? -18.473 -9.270 1.402 1.00 94.56 206 ARG A N 1
ATOM 1664 C CA . ARG A 1 206 ? -19.264 -8.962 2.607 1.00 94.56 206 ARG A CA 1
ATOM 1665 C C . ARG A 1 206 ? -19.921 -10.194 3.207 1.00 94.56 206 ARG A C 1
ATOM 1667 O O . ARG A 1 206 ? -19.920 -10.334 4.420 1.00 94.56 206 ARG A O 1
ATOM 1674 N N . LYS A 1 207 ? -20.471 -11.077 2.365 1.00 94.75 207 LYS A N 1
ATOM 1675 C CA . LYS A 1 207 ? -21.178 -12.287 2.811 1.00 94.75 207 LYS A CA 1
ATOM 1676 C C . LYS A 1 207 ? -20.250 -13.190 3.622 1.00 94.75 207 LYS A C 1
ATOM 1678 O O . LYS A 1 207 ? -20.625 -13.624 4.702 1.00 94.75 207 LYS A O 1
ATOM 1683 N N . ILE A 1 208 ? -19.030 -13.402 3.127 1.00 94.94 208 ILE A N 1
ATOM 1684 C CA . ILE A 1 208 ? -18.035 -14.262 3.778 1.00 94.94 208 ILE A CA 1
ATOM 1685 C C . ILE A 1 208 ? -17.560 -13.633 5.097 1.00 94.94 208 ILE A C 1
ATOM 1687 O O . ILE A 1 208 ? -17.551 -14.298 6.128 1.00 94.94 208 ILE A O 1
ATOM 1691 N N . VAL A 1 209 ? -17.243 -12.333 5.096 1.00 95.81 209 VAL A N 1
ATOM 1692 C CA . VAL A 1 209 ? -16.811 -11.624 6.315 1.00 95.81 209 VAL A CA 1
ATOM 1693 C C . VAL A 1 209 ? -17.927 -11.569 7.371 1.00 95.81 209 VAL A C 1
ATOM 1695 O O . VAL A 1 209 ? -17.655 -11.731 8.557 1.00 95.81 209 VAL A O 1
ATOM 1698 N N . ALA A 1 210 ? -19.184 -11.380 6.956 1.00 94.69 210 ALA A N 1
ATOM 1699 C CA . ALA A 1 210 ? -20.343 -11.366 7.851 1.00 94.69 210 ALA A CA 1
ATOM 1700 C C . ALA A 1 210 ? -20.636 -12.742 8.464 1.00 94.69 210 ALA A C 1
ATOM 1702 O O . ALA A 1 210 ? -20.959 -12.830 9.650 1.00 94.69 210 ALA A O 1
ATOM 1703 N N . ALA A 1 211 ? -20.526 -13.804 7.660 1.00 94.19 211 ALA A N 1
ATOM 1704 C CA . ALA A 1 211 ? -20.696 -15.173 8.128 1.00 94.19 211 ALA A CA 1
ATOM 1705 C C . ALA A 1 211 ? -19.651 -15.505 9.200 1.00 94.19 211 ALA A C 1
ATOM 1707 O O . ALA A 1 211 ? -20.017 -15.965 10.275 1.00 94.19 211 ALA A O 1
ATOM 1708 N N . GLU A 1 212 ? -18.379 -15.164 8.969 1.00 93.50 212 GLU A N 1
ATOM 1709 C CA . GLU A 1 212 ? -17.328 -15.422 9.959 1.00 93.50 212 GLU A CA 1
ATOM 1710 C C . GLU A 1 212 ? -17.482 -14.574 11.223 1.00 93.50 212 GLU A C 1
ATOM 1712 O O . GLU A 1 212 ? -17.326 -15.084 12.330 1.00 93.50 212 GLU A O 1
ATOM 1717 N N . ALA A 1 213 ? -17.853 -13.298 11.090 1.00 93.12 213 ALA A N 1
ATOM 1718 C CA . ALA A 1 213 ? -18.182 -12.470 12.248 1.00 93.12 213 ALA A CA 1
ATOM 1719 C C . ALA A 1 213 ? -19.293 -13.105 13.103 1.00 93.12 213 ALA A C 1
ATOM 1721 O O . ALA A 1 213 ? -19.185 -13.140 14.328 1.00 93.12 213 ALA A O 1
ATOM 1722 N N . SER A 1 214 ? -20.321 -13.658 12.452 1.00 93.12 214 SER A N 1
ATOM 1723 C CA . SER A 1 214 ? -21.433 -14.344 13.118 1.00 93.12 214 SER A CA 1
ATOM 1724 C C . SER A 1 214 ? -20.989 -15.656 13.771 1.00 93.12 214 SER A C 1
ATOM 1726 O O . SER A 1 214 ? -21.351 -15.904 14.919 1.00 93.12 214 SER A O 1
ATOM 1728 N N . ASN A 1 215 ? -20.152 -16.450 13.093 1.00 91.00 215 ASN A N 1
ATOM 1729 C CA . ASN A 1 215 ? -19.575 -17.692 13.622 1.00 91.00 215 ASN A CA 1
ATOM 1730 C C . ASN A 1 215 ? -18.731 -17.447 14.880 1.00 91.00 215 ASN A C 1
ATOM 1732 O O . ASN A 1 215 ? -18.747 -18.247 15.810 1.00 91.00 215 ASN A O 1
ATOM 1736 N N . LEU A 1 216 ? -18.012 -16.324 14.921 1.00 88.88 216 LEU A N 1
ATOM 1737 C CA . LEU A 1 216 ? -17.217 -15.895 16.072 1.00 88.88 216 LEU A CA 1
ATOM 1738 C C . LEU A 1 216 ? -18.048 -15.190 17.158 1.00 88.88 216 LEU A C 1
ATOM 1740 O O . LEU A 1 216 ? -17.492 -14.754 18.164 1.00 88.88 216 LEU A O 1
ATOM 1744 N N . GLY A 1 217 ? -19.363 -15.038 16.963 1.00 89.75 217 GLY A N 1
ATOM 1745 C CA . GLY A 1 217 ? -20.253 -14.366 17.911 1.00 89.75 217 GLY A CA 1
ATOM 1746 C C . GLY A 1 217 ? -20.035 -12.852 18.023 1.00 89.75 217 GLY A C 1
ATOM 1747 O O . GLY A 1 217 ? -20.479 -12.243 18.997 1.00 89.75 217 GLY A O 1
ATOM 1748 N N . ILE A 1 218 ? -19.366 -12.223 17.052 1.00 89.38 218 ILE A N 1
ATOM 1749 C CA . ILE A 1 218 ? -19.046 -10.791 17.066 1.00 89.38 218 ILE A CA 1
ATOM 1750 C C . ILE A 1 218 ? -20.252 -10.005 16.553 1.00 89.38 218 ILE A C 1
ATOM 1752 O O . ILE A 1 218 ? -20.602 -10.070 15.375 1.00 89.38 218 ILE A O 1
ATOM 1756 N N . LYS A 1 219 ? -20.875 -9.218 17.434 1.00 83.88 219 LYS A N 1
ATOM 1757 C CA . LYS A 1 219 ? -22.079 -8.430 17.112 1.00 83.88 219 LYS A CA 1
ATOM 1758 C C . LYS A 1 219 ? -21.822 -6.926 16.951 1.00 83.88 219 LYS A C 1
ATOM 1760 O O . LYS A 1 219 ? -22.743 -6.187 16.615 1.00 83.88 219 LYS A O 1
ATOM 1765 N N . GLY A 1 220 ? -20.583 -6.475 17.154 1.00 82.25 220 GLY A N 1
ATOM 1766 C CA . GLY A 1 220 ? -20.211 -5.060 17.197 1.00 82.25 220 GLY A CA 1
ATOM 1767 C C . GLY A 1 220 ? -20.087 -4.522 18.634 1.00 82.25 220 GLY A C 1
ATOM 1768 O O . GLY A 1 220 ? -20.034 -5.318 19.571 1.00 82.25 220 GLY A O 1
ATOM 1769 N N . PRO A 1 221 ? -20.013 -3.192 18.823 1.00 92.19 221 PRO A N 1
ATOM 1770 C CA . PRO A 1 221 ? -20.198 -2.150 17.810 1.00 92.19 221 PRO A CA 1
ATOM 1771 C C . PRO A 1 221 ? -19.093 -2.145 16.743 1.00 92.19 221 PRO A C 1
ATOM 1773 O O . PRO A 1 221 ? -17.913 -2.347 17.036 1.00 92.19 221 PRO A O 1
ATOM 1776 N N . TRP A 1 222 ? -19.488 -1.921 15.488 1.00 95.06 222 TRP A N 1
ATOM 1777 C CA . TRP A 1 222 ? -18.568 -1.851 14.351 1.00 95.06 222 TRP A CA 1
ATOM 1778 C C . TRP A 1 222 ? -17.973 -0.447 14.202 1.00 95.06 222 TRP A C 1
ATOM 1780 O O . TRP A 1 222 ? -18.667 0.552 14.368 1.00 95.06 222 TRP A O 1
ATOM 1790 N N . ILE A 1 223 ? -16.691 -0.375 13.847 1.00 96.19 223 ILE A N 1
ATOM 1791 C CA . ILE A 1 223 ? -15.920 0.862 13.707 1.00 96.19 223 ILE A CA 1
ATOM 1792 C C . ILE A 1 223 ? -15.453 0.997 12.261 1.00 96.19 223 ILE A C 1
ATOM 1794 O O . ILE A 1 223 ? -14.604 0.236 11.794 1.00 96.19 223 ILE A O 1
ATOM 1798 N N . THR A 1 224 ? -15.956 2.012 11.566 1.00 96.06 224 THR A N 1
ATOM 1799 C CA . THR A 1 224 ? -15.613 2.295 10.163 1.00 96.06 224 THR A CA 1
ATOM 1800 C C . THR A 1 224 ? -14.472 3.301 10.008 1.00 96.06 224 THR A C 1
ATOM 180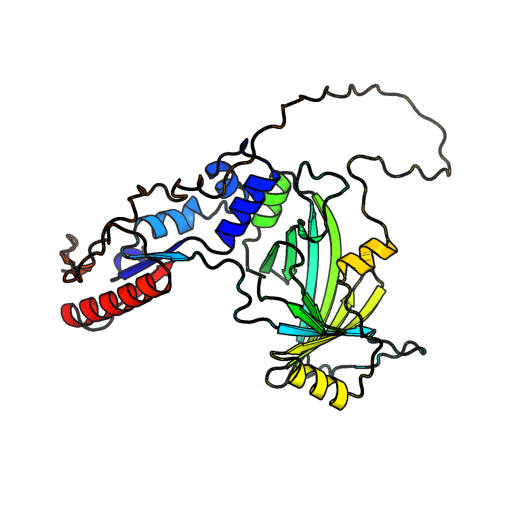2 O O . THR A 1 224 ? -13.828 3.332 8.958 1.00 96.06 224 THR A O 1
ATOM 1805 N N . LYS A 1 225 ? -14.176 4.074 11.062 1.00 94.56 225 LYS A N 1
ATOM 1806 C CA . LYS A 1 225 ? -13.080 5.051 11.081 1.00 94.56 225 LYS A CA 1
ATOM 1807 C C . LYS A 1 225 ? -11.722 4.383 10.861 1.00 94.56 225 LYS A C 1
ATOM 1809 O O . LYS A 1 225 ? -11.491 3.264 11.331 1.00 94.56 225 LYS A O 1
ATOM 1814 N N . SER A 1 226 ? -10.800 5.042 10.171 1.00 92.75 226 SER A N 1
ATOM 1815 C CA . SER A 1 226 ? -9.402 4.617 10.076 1.00 92.75 226 SER A CA 1
ATOM 1816 C C . SER A 1 226 ? -8.686 4.855 11.413 1.00 92.75 226 SER A C 1
ATOM 1818 O O . SER A 1 226 ? -9.177 5.579 12.277 1.00 92.75 226 SER A O 1
ATOM 1820 N N . TYR A 1 227 ? -7.534 4.215 11.636 1.00 94.31 227 TYR A N 1
ATOM 1821 C CA . TYR A 1 227 ? -6.754 4.501 12.849 1.00 94.31 227 TYR A CA 1
ATOM 1822 C C . TYR A 1 227 ? -6.221 5.931 12.852 1.00 94.31 227 TYR A C 1
ATOM 1824 O O . TYR A 1 227 ? -6.173 6.545 13.911 1.00 94.31 227 TYR A O 1
ATOM 1832 N N . LEU A 1 228 ? -5.895 6.475 11.675 1.00 92.44 228 LEU A N 1
ATOM 1833 C CA . LEU A 1 228 ? -5.514 7.873 11.537 1.00 92.44 228 LEU A CA 1
ATOM 1834 C C . LEU A 1 228 ? -6.633 8.804 12.017 1.00 92.44 228 LEU A C 1
ATOM 1836 O O . LEU A 1 228 ? -6.367 9.671 12.839 1.00 92.44 228 LEU A O 1
ATOM 1840 N N . GLU A 1 229 ? -7.873 8.598 11.566 1.00 92.19 229 GLU A N 1
ATOM 1841 C CA . GLU A 1 229 ? -9.018 9.408 12.010 1.00 92.19 229 GLU A CA 1
ATOM 1842 C C . GLU A 1 229 ? -9.203 9.335 13.524 1.00 92.19 229 GLU A C 1
ATOM 1844 O O . GLU A 1 229 ? -9.307 10.364 14.178 1.00 92.19 229 GLU A O 1
ATOM 1849 N N . MET A 1 230 ? -9.161 8.130 14.099 1.00 93.94 230 MET A N 1
ATOM 1850 C CA . MET A 1 230 ? -9.281 7.952 15.550 1.00 93.94 230 MET A CA 1
ATOM 1851 C C . MET A 1 230 ? -8.165 8.680 16.316 1.00 93.94 230 MET A C 1
ATOM 1853 O O . MET A 1 230 ? -8.418 9.292 17.352 1.00 93.94 230 MET A O 1
ATOM 1857 N N . ILE A 1 231 ? -6.929 8.642 15.807 1.00 93.00 231 ILE A N 1
ATOM 1858 C CA . ILE A 1 231 ? -5.793 9.334 16.425 1.00 93.00 231 ILE A CA 1
ATOM 1859 C C . ILE A 1 231 ? -5.968 10.850 16.319 1.00 93.00 231 ILE A C 1
ATOM 1861 O O . ILE A 1 231 ? -5.799 11.538 17.324 1.00 93.00 231 ILE A O 1
ATOM 1865 N N . LEU A 1 232 ? -6.334 11.369 15.146 1.00 89.88 232 LEU A N 1
ATOM 1866 C CA . LEU A 1 232 ? -6.544 12.802 14.929 1.00 89.88 232 LEU A CA 1
ATOM 1867 C C . LEU A 1 232 ? -7.718 13.346 15.750 1.00 89.88 232 LEU A C 1
ATOM 1869 O O . LEU A 1 232 ? -7.627 14.455 16.262 1.00 89.88 232 LEU A O 1
ATOM 1873 N N . GLU A 1 233 ? -8.777 12.563 15.949 1.00 90.12 233 GLU A N 1
ATOM 1874 C CA . GLU A 1 233 ? -9.875 12.917 16.857 1.00 90.12 233 GLU A CA 1
ATOM 1875 C C . GLU A 1 233 ? -9.413 12.996 18.317 1.00 90.12 233 GLU A C 1
ATOM 1877 O O . GLU A 1 233 ? -9.870 13.861 19.059 1.00 90.12 233 GLU A O 1
ATOM 1882 N N . SER A 1 234 ? -8.487 12.123 18.729 1.00 87.06 234 SER A N 1
ATOM 1883 C CA . SER A 1 234 ? -7.973 12.104 20.105 1.00 87.06 234 SER A CA 1
ATOM 1884 C C . SER A 1 234 ? -6.895 13.157 20.392 1.00 87.06 234 SER A C 1
ATOM 1886 O O . SER A 1 234 ? -6.821 13.666 21.507 1.00 87.06 234 SER A O 1
ATOM 1888 N N . LYS A 1 235 ? -6.040 13.478 19.410 1.00 83.56 235 LYS A N 1
ATOM 1889 C CA . LYS A 1 235 ? -4.837 14.317 19.591 1.00 83.56 235 LYS A CA 1
ATOM 1890 C C . LYS A 1 235 ? -4.885 15.652 18.842 1.00 83.56 235 LYS A C 1
ATOM 1892 O O . LYS A 1 235 ? -4.024 16.497 19.070 1.00 83.56 235 LYS A O 1
ATOM 1897 N N . GLY A 1 236 ? -5.871 15.855 17.971 1.00 74.19 236 GLY A N 1
ATOM 1898 C CA . GLY A 1 236 ? -5.924 16.983 17.045 1.00 74.19 236 GLY A CA 1
ATOM 1899 C C . GLY A 1 236 ? -4.958 16.829 15.864 1.00 74.19 236 GLY A C 1
ATOM 1900 O O . GLY A 1 236 ? -4.057 15.989 15.861 1.00 74.19 236 GLY A O 1
ATOM 1901 N N . VAL A 1 237 ? -5.150 17.656 14.835 1.00 68.44 237 VAL A N 1
ATOM 1902 C CA . VAL A 1 237 ? -4.234 17.748 13.692 1.00 68.44 237 VAL A CA 1
ATOM 1903 C C . VAL A 1 237 ? -3.091 18.707 14.049 1.00 68.44 237 VAL A C 1
ATOM 1905 O O . VAL A 1 237 ? -3.366 19.866 14.365 1.00 68.44 237 VAL A O 1
ATOM 1908 N N . PRO A 1 238 ? -1.814 18.285 13.974 1.00 67.50 238 PRO A N 1
ATOM 1909 C CA . PRO A 1 238 ? -0.688 19.199 14.129 1.00 67.50 238 PRO A CA 1
ATOM 1910 C C . PRO A 1 238 ? -0.773 20.357 13.123 1.00 67.50 238 PRO A C 1
ATOM 1912 O O . PRO A 1 238 ? -0.845 20.133 11.903 1.00 67.50 238 PRO A O 1
ATOM 1915 N N . ARG A 1 239 ? -0.790 21.590 13.650 1.00 63.41 239 ARG A N 1
ATOM 1916 C CA . ARG A 1 239 ? -0.841 22.832 12.865 1.00 63.41 239 ARG A CA 1
ATOM 1917 C C . ARG A 1 239 ? 0.417 23.003 12.026 1.00 63.41 239 ARG A C 1
ATOM 1919 O O . ARG A 1 239 ? 1.512 22.628 12.447 1.00 63.41 239 ARG A O 1
ATOM 1926 N N . VAL A 1 240 ? 0.257 23.601 10.850 1.00 57.97 240 VAL A N 1
ATOM 1927 C CA . VAL A 1 240 ? 1.385 23.978 9.998 1.00 57.97 240 VAL A CA 1
ATOM 1928 C C . VAL A 1 240 ? 1.986 25.263 10.582 1.00 57.97 240 VAL A C 1
ATOM 1930 O O . VAL A 1 240 ? 1.318 26.286 10.666 1.00 57.97 240 VAL A O 1
ATOM 1933 N N . ASN A 1 241 ? 3.249 25.220 11.013 1.00 48.50 241 ASN A N 1
ATOM 1934 C CA . ASN A 1 241 ? 4.038 26.398 11.413 1.00 48.50 241 ASN A CA 1
ATOM 1935 C C . ASN A 1 241 ? 3.574 27.204 12.646 1.00 48.50 241 ASN A C 1
ATOM 1937 O O . ASN A 1 241 ? 3.845 28.402 12.720 1.00 48.50 241 ASN A O 1
ATOM 1941 N N . THR A 1 242 ? 2.959 26.591 13.661 1.00 43.59 242 THR A N 1
ATOM 1942 C CA . THR A 1 242 ? 2.871 27.237 14.987 1.00 43.59 242 THR A CA 1
ATOM 1943 C C . THR A 1 242 ? 3.873 26.586 15.942 1.00 43.59 242 THR A C 1
ATOM 1945 O O . THR A 1 242 ? 3.887 25.355 16.025 1.00 43.59 242 THR A O 1
ATOM 1948 N N . PRO A 1 243 ? 4.708 27.355 16.673 1.00 37.38 243 PRO A N 1
ATOM 1949 C CA . PRO A 1 243 ? 5.449 26.810 17.806 1.00 37.38 243 PRO A CA 1
ATOM 1950 C C . PRO A 1 243 ? 4.476 26.063 18.732 1.00 37.38 243 PRO A C 1
ATOM 1952 O O . PRO A 1 243 ? 3.308 26.465 18.813 1.00 37.38 243 PRO A O 1
ATOM 1955 N N . PRO A 1 244 ? 4.912 24.991 19.420 1.00 38.41 244 PRO A N 1
ATOM 1956 C CA . PRO A 1 244 ? 4.060 24.321 20.394 1.00 38.41 244 PRO A CA 1
ATOM 1957 C C . PRO A 1 244 ? 3.477 25.362 21.361 1.00 38.41 244 PRO A C 1
ATOM 1959 O O . PRO A 1 244 ? 4.184 26.313 21.712 1.00 38.41 244 PRO A O 1
ATOM 1962 N N . PRO A 1 245 ? 2.206 25.228 21.783 1.00 38.59 245 PRO A N 1
ATOM 1963 C CA . PRO A 1 245 ? 1.657 26.119 22.790 1.00 38.59 245 PRO A CA 1
ATOM 1964 C C . PRO A 1 245 ? 2.567 26.053 24.015 1.00 38.59 245 PRO A C 1
ATOM 1966 O O . PRO A 1 245 ? 2.783 24.981 24.585 1.00 38.59 245 PRO A O 1
ATOM 1969 N N . VAL A 1 246 ? 3.159 27.194 24.369 1.00 35.84 246 VAL A N 1
ATOM 1970 C CA . VAL A 1 246 ? 3.996 27.327 25.558 1.00 35.84 246 VAL A CA 1
ATOM 1971 C C . VAL A 1 246 ? 3.113 26.958 26.741 1.00 35.84 246 VAL A C 1
ATOM 1973 O O . VAL A 1 246 ? 2.171 27.677 27.071 1.00 35.84 246 VAL A O 1
ATOM 1976 N N . SER A 1 247 ? 3.370 25.794 27.335 1.00 33.09 247 SER A N 1
ATOM 1977 C CA . SER A 1 247 ? 2.747 25.433 28.601 1.00 33.09 247 SER A CA 1
ATOM 1978 C C . SER A 1 247 ? 3.210 26.472 29.611 1.00 33.09 247 SER A C 1
ATOM 1980 O O . SER A 1 247 ? 4.403 26.588 29.887 1.00 33.09 247 SER A O 1
ATOM 1982 N N . SER A 1 248 ? 2.281 27.291 30.098 1.00 35.44 248 SER A N 1
ATOM 1983 C CA . SER A 1 248 ? 2.542 28.305 31.110 1.00 35.44 248 SER A CA 1
ATOM 1984 C C . SER A 1 248 ? 2.793 27.613 32.444 1.00 35.44 248 SER A C 1
ATOM 1986 O O . SER A 1 248 ? 1.917 27.526 33.304 1.00 35.44 248 SER A O 1
ATOM 1988 N N . THR A 1 249 ? 3.980 27.048 32.608 1.00 34.56 249 THR A N 1
ATOM 1989 C CA . THR A 1 249 ? 4.469 26.615 33.909 1.00 34.56 249 THR A CA 1
ATOM 1990 C C . THR A 1 249 ? 5.984 26.734 33.913 1.00 34.56 249 THR A C 1
ATOM 1992 O O . THR A 1 249 ? 6.684 25.860 33.426 1.00 34.56 249 THR A O 1
ATOM 1995 N N . LEU A 1 250 ? 6.426 27.865 34.473 1.00 36.44 250 LEU A N 1
ATOM 1996 C CA . LEU A 1 250 ? 7.746 28.133 35.042 1.00 36.44 250 LEU A CA 1
ATOM 1997 C C . LEU A 1 250 ? 8.938 27.932 34.098 1.00 36.44 250 LEU A C 1
ATOM 1999 O O . LEU A 1 250 ? 9.350 26.814 33.831 1.00 36.44 250 LEU A O 1
ATOM 2003 N N . LEU A 1 251 ? 9.549 29.045 33.689 1.00 29.89 251 LEU A N 1
ATOM 2004 C CA . LEU A 1 251 ? 10.955 29.355 33.968 1.00 29.89 251 LEU A CA 1
ATOM 2005 C C . LEU A 1 251 ? 11.238 30.772 33.456 1.00 29.89 251 LEU A C 1
ATOM 2007 O O . LEU A 1 251 ? 11.236 31.061 32.262 1.00 29.89 251 LEU A O 1
ATOM 2011 N N . THR A 1 252 ? 11.410 31.669 34.417 1.00 34.59 252 THR A N 1
ATOM 2012 C CA . THR A 1 252 ? 12.033 32.976 34.253 1.00 34.59 252 THR A CA 1
ATOM 2013 C C . THR A 1 252 ? 13.488 32.825 33.814 1.00 34.59 252 THR A C 1
ATOM 2015 O O . THR A 1 252 ? 14.202 31.965 34.324 1.00 34.59 252 THR A O 1
ATOM 2018 N N . ASP A 1 253 ? 13.895 33.778 32.976 1.00 29.98 253 ASP A N 1
ATOM 2019 C CA . ASP A 1 253 ? 15.261 34.254 32.736 1.00 29.98 253 ASP A CA 1
ATOM 2020 C C . ASP A 1 253 ? 16.084 33.558 31.633 1.00 29.98 253 ASP A C 1
ATOM 2022 O O . ASP A 1 253 ? 16.564 32.438 31.801 1.00 29.98 253 ASP A O 1
ATOM 2026 N N . SER A 1 254 ? 16.314 34.272 30.516 1.00 31.17 254 SER A N 1
ATOM 2027 C CA . SER A 1 254 ? 17.658 34.633 30.002 1.00 31.17 254 SER A CA 1
ATOM 2028 C C . SER A 1 254 ? 17.695 34.905 28.481 1.00 31.17 254 SER A C 1
ATOM 2030 O O . SER A 1 254 ? 17.589 34.002 27.660 1.00 31.17 254 SER A O 1
ATOM 2032 N N . GLN A 1 255 ? 17.950 36.179 28.159 1.00 34.12 255 GLN A N 1
ATOM 2033 C CA . GLN A 1 255 ? 18.600 36.770 26.971 1.00 34.12 255 GLN A CA 1
ATOM 2034 C C . GLN A 1 255 ? 18.069 36.502 25.544 1.00 34.12 255 GLN A C 1
ATOM 2036 O O . GLN A 1 255 ? 18.313 35.476 24.910 1.00 34.12 255 GLN A O 1
ATOM 2041 N N . GLU A 1 256 ? 17.480 37.563 24.980 1.00 35.50 256 GLU A N 1
ATOM 2042 C CA . GLU A 1 256 ? 17.192 37.757 23.559 1.00 35.50 256 GLU A CA 1
ATOM 2043 C C . GLU A 1 256 ? 18.454 37.654 22.680 1.00 35.50 256 GLU A C 1
ATOM 2045 O O . GLU A 1 256 ? 19.375 38.468 22.773 1.00 35.50 256 GLU A O 1
ATOM 2050 N N . LYS A 1 257 ? 18.451 36.725 21.719 1.00 34.81 257 LYS A N 1
ATOM 2051 C CA . LYS A 1 257 ? 19.228 36.860 20.480 1.00 34.81 257 LYS A CA 1
ATOM 2052 C C . LYS A 1 257 ? 18.261 36.980 19.307 1.00 34.81 257 LYS A C 1
ATOM 2054 O O . LYS A 1 257 ? 17.564 36.030 18.963 1.00 34.81 257 LYS A O 1
ATOM 2059 N N . LYS A 1 258 ? 18.231 38.167 18.694 1.00 32.38 258 LYS A N 1
ATOM 2060 C CA . LYS A 1 258 ? 17.518 38.461 17.441 1.00 32.38 258 LYS A CA 1
ATOM 2061 C C . LYS A 1 258 ? 18.022 37.538 16.328 1.00 32.38 258 LYS A C 1
ATOM 2063 O O . LYS A 1 258 ? 19.133 37.720 15.839 1.00 32.38 258 LYS A O 1
ATOM 2068 N N . ILE A 1 259 ? 17.189 36.597 15.895 1.00 34.12 259 ILE A N 1
ATOM 2069 C CA . ILE A 1 259 ? 17.369 35.878 14.630 1.00 34.12 259 ILE A CA 1
ATOM 2070 C C . ILE A 1 259 ? 16.408 36.512 13.623 1.00 34.12 259 ILE A C 1
ATOM 2072 O O . ILE A 1 259 ? 15.200 36.568 13.849 1.00 34.12 259 ILE A O 1
ATOM 2076 N N . ALA A 1 260 ? 16.959 37.065 12.543 1.00 34.06 260 ALA A N 1
ATOM 2077 C CA . ALA A 1 260 ? 16.188 37.703 11.485 1.00 34.06 260 ALA A CA 1
ATOM 2078 C C . ALA A 1 260 ? 15.418 36.655 10.666 1.00 34.06 260 ALA A C 1
ATOM 2080 O O . ALA A 1 260 ? 15.990 35.670 10.202 1.00 34.06 260 ALA A O 1
ATOM 2081 N N . VAL A 1 261 ? 14.119 36.891 10.476 1.00 31.12 261 VAL A N 1
ATOM 2082 C CA . VAL A 1 261 ? 13.224 36.054 9.665 1.00 31.12 261 VAL A CA 1
ATOM 2083 C C . VAL A 1 261 ? 13.442 36.363 8.174 1.00 31.12 261 VAL A C 1
ATOM 2085 O O . VAL A 1 261 ? 13.429 37.543 7.806 1.00 31.12 261 VAL A O 1
ATOM 2088 N N . PRO A 1 262 ? 13.619 35.364 7.288 1.00 31.09 262 PRO A N 1
ATOM 2089 C CA . PRO A 1 262 ? 13.689 35.616 5.853 1.00 31.09 262 PRO A CA 1
ATOM 2090 C C . PRO A 1 262 ? 12.300 35.939 5.274 1.00 31.09 262 PRO A C 1
ATOM 2092 O O . PRO A 1 262 ? 11.289 35.345 5.646 1.00 31.09 262 PRO A O 1
ATOM 2095 N N . LYS A 1 263 ? 12.255 36.919 4.361 1.00 33.94 263 LYS A N 1
ATOM 2096 C CA . LYS A 1 263 ? 11.032 37.401 3.693 1.00 33.94 263 LYS A CA 1
ATOM 2097 C C . LYS A 1 263 ? 10.469 36.352 2.715 1.00 33.94 263 LYS A C 1
ATOM 2099 O O . LYS A 1 263 ? 11.255 35.745 1.989 1.00 33.94 263 LYS A O 1
ATOM 2104 N N . PRO A 1 264 ? 9.136 36.188 2.618 1.00 29.34 264 PRO A N 1
ATOM 2105 C CA . PRO A 1 264 ? 8.526 35.224 1.709 1.00 29.34 264 PRO A CA 1
ATOM 2106 C C . PRO A 1 264 ? 8.541 35.720 0.257 1.00 29.34 264 PRO A C 1
ATOM 2108 O O . PRO A 1 264 ? 8.184 36.866 -0.029 1.00 29.34 264 PRO A O 1
ATOM 2111 N N . ILE A 1 265 ? 8.918 34.832 -0.663 1.00 35.31 265 ILE A N 1
ATOM 2112 C CA . ILE A 1 265 ? 8.777 35.024 -2.109 1.00 35.31 265 ILE A CA 1
ATOM 2113 C C . ILE A 1 265 ? 7.324 34.701 -2.468 1.00 35.31 265 ILE A C 1
ATOM 2115 O O . ILE A 1 265 ? 6.849 33.595 -2.222 1.00 35.31 265 ILE A O 1
ATOM 2119 N N . ARG A 1 266 ? 6.601 35.680 -3.017 1.00 33.94 266 ARG A N 1
ATOM 2120 C CA . ARG A 1 266 ? 5.255 35.481 -3.569 1.00 33.94 266 ARG A CA 1
ATOM 2121 C C . ARG A 1 266 ? 5.391 35.040 -5.022 1.00 33.94 266 ARG A C 1
ATOM 2123 O O . ARG A 1 266 ? 6.032 35.750 -5.792 1.00 33.94 266 ARG A O 1
ATOM 2130 N N . VAL A 1 267 ? 4.759 33.931 -5.401 1.00 33.06 267 VAL A N 1
ATOM 2131 C CA . VAL A 1 267 ? 4.560 33.570 -6.812 1.00 33.06 267 VAL A CA 1
ATOM 2132 C C . VAL A 1 267 ? 3.074 33.327 -7.067 1.00 33.06 267 VAL A C 1
ATOM 2134 O O . VAL A 1 267 ? 2.357 32.799 -6.223 1.00 33.06 267 VAL A O 1
ATOM 2137 N N . LEU A 1 268 ? 2.647 33.838 -8.217 1.00 29.95 268 LEU A N 1
ATOM 2138 C CA . LEU A 1 268 ? 1.291 34.011 -8.717 1.00 29.95 268 LEU A CA 1
ATOM 2139 C C . LEU A 1 268 ? 0.623 32.660 -9.026 1.00 29.95 268 LEU A C 1
ATOM 2141 O O . LEU A 1 268 ? 1.149 31.876 -9.813 1.00 29.95 268 LEU A O 1
ATOM 2145 N N . THR A 1 269 ? -0.548 32.414 -8.444 1.00 33.38 269 THR A N 1
ATOM 2146 C CA . THR A 1 269 ? -1.449 31.316 -8.816 1.00 33.38 269 THR A CA 1
ATOM 2147 C C . THR A 1 269 ? -2.251 31.713 -10.043 1.00 33.38 269 THR A C 1
ATOM 2149 O O . THR A 1 269 ? -3.195 32.487 -9.916 1.00 33.38 269 THR A O 1
ATOM 2152 N N . ASP A 1 270 ? -1.894 31.181 -11.208 1.00 34.78 270 ASP A N 1
ATOM 2153 C CA . ASP A 1 270 ? -2.890 30.868 -12.232 1.00 34.78 270 ASP A CA 1
ATOM 2154 C C . ASP A 1 270 ? -2.292 29.929 -13.281 1.00 34.78 270 ASP A C 1
ATOM 2156 O O . ASP A 1 270 ? -1.414 30.335 -14.045 1.00 34.78 270 ASP A O 1
ATOM 2160 N N . ARG A 1 271 ? -2.743 28.668 -13.276 1.00 34.88 271 ARG A N 1
ATOM 2161 C CA . ARG A 1 271 ? -2.819 27.750 -14.428 1.00 34.88 271 ARG A CA 1
ATOM 2162 C C . ARG A 1 271 ? -3.352 26.399 -13.954 1.00 34.88 271 ARG A C 1
ATOM 2164 O O . ARG A 1 271 ? -2.655 25.627 -13.308 1.00 34.88 271 ARG A O 1
ATOM 2171 N N . VAL A 1 272 ? -4.608 26.121 -14.292 1.00 34.66 272 VAL A N 1
ATOM 2172 C CA . VAL A 1 272 ? -5.164 24.765 -14.282 1.00 34.66 272 VAL A CA 1
ATOM 2173 C C . VAL A 1 272 ? -4.498 24.012 -15.435 1.00 34.66 272 VAL A C 1
ATOM 2175 O O . VAL A 1 272 ? -4.770 24.310 -16.596 1.00 34.66 272 VAL A O 1
ATOM 2178 N N . ALA A 1 273 ? -3.582 23.094 -15.128 1.00 33.91 273 ALA A N 1
ATOM 2179 C CA . ALA A 1 273 ? -2.980 22.222 -16.130 1.00 33.91 273 ALA A CA 1
ATOM 2180 C C . ALA A 1 273 ? -3.958 21.086 -16.476 1.00 33.91 273 ALA A C 1
ATOM 2182 O O . ALA A 1 273 ? -4.437 20.375 -15.591 1.00 33.91 273 ALA A O 1
ATOM 2183 N N . ASN A 1 274 ? -4.274 20.944 -17.766 1.00 30.52 274 ASN A N 1
ATOM 2184 C CA . ASN A 1 274 ? -4.986 19.787 -18.303 1.00 30.52 274 ASN A CA 1
ATOM 2185 C C . ASN A 1 274 ? -4.115 18.532 -18.150 1.00 30.52 274 ASN A C 1
ATOM 2187 O O . ASN A 1 274 ? -2.909 18.571 -18.378 1.00 30.52 274 ASN A O 1
ATOM 2191 N N . LEU A 1 275 ? -4.749 17.410 -17.809 1.00 36.88 275 LEU A N 1
ATOM 2192 C CA . LEU A 1 275 ? -4.119 16.104 -17.574 1.00 36.88 275 LEU A CA 1
ATOM 2193 C C . LEU A 1 275 ? -3.432 15.510 -18.829 1.00 36.88 275 LEU A C 1
ATOM 2195 O O . LEU A 1 275 ? -2.708 14.528 -18.717 1.00 36.88 275 LEU A O 1
ATOM 2199 N N . ASP A 1 276 ? -3.628 16.108 -20.006 1.00 34.44 276 ASP A N 1
ATOM 2200 C CA . ASP A 1 276 ? -3.105 15.623 -21.291 1.00 34.44 276 ASP A CA 1
ATOM 2201 C C . ASP A 1 276 ? -1.678 16.111 -21.634 1.00 34.44 276 ASP A C 1
ATOM 2203 O O . ASP A 1 276 ? -1.107 15.663 -22.626 1.00 34.44 276 ASP A O 1
ATOM 2207 N N . ASP A 1 277 ? -1.053 16.978 -20.825 1.00 34.38 277 ASP A N 1
ATOM 2208 C CA . ASP A 1 277 ? 0.293 17.526 -21.112 1.00 34.38 277 ASP A CA 1
ATOM 2209 C C . ASP A 1 277 ? 1.470 16.609 -20.687 1.00 34.38 277 ASP A C 1
ATOM 2211 O O . ASP A 1 277 ? 2.641 16.945 -20.884 1.00 34.38 277 ASP A O 1
ATOM 2215 N N . PHE A 1 278 ? 1.208 15.405 -20.160 1.00 41.50 278 PHE A N 1
ATOM 2216 C CA . PHE A 1 278 ? 2.238 14.460 -19.685 1.00 41.50 278 PHE A CA 1
ATOM 2217 C C . PHE A 1 278 ? 2.887 13.596 -20.795 1.00 41.50 278 PHE A C 1
ATOM 2219 O O . PHE A 1 278 ? 3.228 12.436 -20.572 1.00 41.50 278 PHE A O 1
ATOM 2226 N N . VAL A 1 279 ? 3.111 14.140 -21.997 1.00 40.25 279 VAL A N 1
ATOM 2227 C CA . VAL A 1 279 ? 3.644 13.391 -23.166 1.00 40.25 279 VAL A CA 1
ATOM 2228 C C . VAL A 1 279 ? 5.187 13.334 -23.208 1.00 40.25 279 VAL A C 1
ATOM 2230 O O . VAL A 1 279 ? 5.790 13.026 -24.237 1.00 40.25 279 VAL A O 1
ATOM 2233 N N . GLN A 1 280 ? 5.882 13.600 -22.097 1.00 43.53 280 GLN A N 1
ATOM 2234 C CA . GLN A 1 280 ? 7.324 13.337 -22.029 1.00 43.53 280 GLN A CA 1
ATOM 2235 C C . GLN A 1 280 ? 7.587 11.901 -21.557 1.00 43.53 280 GLN A C 1
ATOM 2237 O O . GLN A 1 280 ? 7.187 11.544 -20.448 1.00 43.53 280 GLN A O 1
ATOM 2242 N N . PRO A 1 281 ? 8.276 11.064 -22.354 1.00 49.47 281 PRO A N 1
ATOM 2243 C CA . PRO A 1 281 ? 8.673 9.747 -21.900 1.00 49.47 281 PRO A CA 1
ATOM 2244 C C . PRO A 1 281 ? 9.667 9.926 -20.756 1.00 49.47 281 PRO A C 1
ATOM 2246 O O . PRO A 1 281 ? 10.691 10.596 -20.868 1.00 49.47 281 PRO A O 1
ATOM 2249 N N . TRP A 1 282 ? 9.328 9.327 -19.624 1.00 52.00 282 TRP A N 1
ATOM 2250 C CA . TRP A 1 282 ? 10.127 9.360 -18.402 1.00 52.00 282 TRP A CA 1
ATOM 2251 C C . TRP A 1 282 ? 11.383 8.475 -18.493 1.00 52.00 282 TRP A C 1
ATOM 2253 O O . TRP A 1 282 ? 12.255 8.534 -17.630 1.00 52.00 282 TRP A O 1
ATOM 2263 N N . THR A 1 283 ? 11.495 7.680 -19.561 1.00 52.53 283 THR A N 1
ATOM 2264 C CA . THR A 1 283 ? 12.769 7.127 -20.029 1.00 52.53 283 THR A CA 1
ATOM 2265 C C . THR A 1 283 ? 13.287 8.012 -21.155 1.00 52.53 283 THR A C 1
ATOM 2267 O O . THR A 1 283 ? 12.500 8.492 -21.967 1.00 52.53 283 THR A O 1
ATOM 2270 N N . ARG A 1 284 ? 14.609 8.182 -21.281 1.00 53.16 284 ARG A N 1
ATOM 2271 C CA . ARG A 1 284 ? 15.240 8.957 -22.377 1.00 53.16 284 ARG A CA 1
ATOM 2272 C C . ARG A 1 284 ? 15.046 8.355 -23.786 1.00 53.16 284 ARG A C 1
ATOM 2274 O O . ARG A 1 284 ? 15.778 8.691 -24.714 1.00 53.16 284 ARG A O 1
ATOM 2281 N N . SER A 1 285 ? 14.079 7.457 -23.952 1.00 43.75 285 SER A N 1
ATOM 2282 C CA . SER A 1 285 ? 13.674 6.882 -25.228 1.00 43.75 285 SER A CA 1
ATOM 2283 C C . SER A 1 285 ? 12.792 7.874 -25.998 1.00 43.75 285 SER A C 1
ATOM 2285 O O . SER A 1 285 ? 11.990 8.572 -25.381 1.00 43.75 285 SER A O 1
ATOM 2287 N N . PRO A 1 286 ? 12.878 7.944 -27.337 1.00 35.06 286 PRO A N 1
ATOM 2288 C CA . PRO A 1 286 ? 12.033 8.847 -28.113 1.00 35.06 286 PRO A CA 1
ATOM 2289 C C . PRO A 1 286 ? 10.550 8.461 -27.967 1.00 35.06 286 PRO A C 1
ATOM 2291 O O . PRO A 1 286 ? 10.236 7.280 -28.129 1.00 35.06 286 PRO A O 1
ATOM 2294 N N . PRO A 1 287 ? 9.627 9.412 -27.734 1.00 38.81 287 PRO A N 1
ATOM 2295 C CA . PRO A 1 287 ? 8.204 9.133 -27.844 1.00 38.81 287 PRO A CA 1
ATOM 2296 C C . PRO A 1 287 ? 7.833 9.133 -29.331 1.00 38.81 287 PRO A C 1
ATOM 2298 O O . PRO A 1 287 ? 8.180 10.063 -30.067 1.00 38.81 287 PRO A O 1
ATOM 2301 N N . LYS A 1 288 ? 7.124 8.106 -29.800 1.00 39.94 288 LYS A N 1
ATOM 2302 C CA . LYS A 1 288 ? 6.458 8.142 -31.107 1.00 39.94 288 LYS A CA 1
ATOM 2303 C C . LYS A 1 288 ? 4.983 7.786 -30.967 1.00 39.94 288 LYS A C 1
ATOM 2305 O O . LYS A 1 288 ? 4.573 7.097 -30.043 1.00 39.94 288 LYS A O 1
ATOM 2310 N N . LYS A 1 289 ? 4.209 8.417 -31.847 1.00 37.12 289 LYS A N 1
ATOM 2311 C CA . LYS A 1 289 ? 2.764 8.634 -31.782 1.00 37.12 289 LYS A CA 1
ATOM 2312 C C . LYS A 1 289 ? 1.961 7.333 -31.852 1.00 37.12 289 LYS A C 1
ATOM 2314 O O . LYS A 1 289 ? 2.274 6.461 -32.655 1.00 37.12 289 LYS A O 1
ATOM 2319 N N . PHE A 1 290 ? 0.851 7.303 -31.115 1.00 40.44 290 PHE A N 1
ATOM 2320 C CA . PHE A 1 290 ? -0.312 6.472 -31.420 1.00 40.44 290 PHE A CA 1
ATOM 2321 C C . PHE A 1 290 ? -0.901 6.930 -32.757 1.00 40.44 290 PHE A C 1
ATOM 2323 O O . PHE A 1 290 ? -1.706 7.845 -32.760 1.00 40.44 290 PHE A O 1
ATOM 2330 N N . ASP A 1 291 ? -0.443 6.372 -33.875 1.00 38.44 291 ASP A N 1
ATOM 2331 C CA . ASP A 1 291 ? -1.147 6.423 -35.166 1.00 38.44 291 ASP A CA 1
ATOM 2332 C C . ASP A 1 291 ? -0.512 5.418 -36.138 1.00 38.44 291 ASP A C 1
ATOM 2334 O O . ASP A 1 291 ? 0.031 5.768 -37.183 1.00 38.44 291 ASP A O 1
ATOM 2338 N N . GLN A 1 292 ? -0.535 4.137 -35.773 1.00 35.78 292 GLN A N 1
ATOM 2339 C CA . GLN A 1 292 ? -0.570 3.054 -36.752 1.00 35.78 292 GLN A CA 1
ATOM 2340 C C . GLN A 1 292 ? -0.922 1.748 -36.055 1.00 35.78 292 GLN A C 1
ATOM 2342 O O . GLN A 1 292 ? -0.302 1.361 -35.068 1.00 35.78 292 GLN A O 1
ATOM 2347 N N . GLU A 1 293 ? -1.916 1.049 -36.591 1.00 38.31 293 GLU A N 1
ATOM 2348 C CA . GLU A 1 293 ? -2.094 -0.370 -36.332 1.00 38.31 293 GLU A CA 1
ATOM 2349 C C . GLU A 1 293 ? -0.898 -1.076 -37.007 1.00 38.31 293 GLU A C 1
ATOM 2351 O O . GLU A 1 293 ? -0.821 -1.101 -38.237 1.00 38.31 293 GLU A O 1
ATOM 2356 N N . PRO A 1 294 ? 0.095 -1.598 -36.263 1.00 42.25 294 PRO A N 1
ATOM 2357 C CA . PRO A 1 294 ? 1.107 -2.459 -36.835 1.00 42.25 294 PRO A CA 1
ATOM 2358 C C . PRO A 1 294 ? 0.371 -3.719 -37.276 1.00 42.25 294 PRO A C 1
ATOM 2360 O O . PRO A 1 294 ? -0.039 -4.544 -36.454 1.00 42.25 294 PRO A O 1
ATOM 2363 N N . SER A 1 295 ? 0.189 -3.850 -38.587 1.00 42.59 295 SER A N 1
ATOM 2364 C CA . SER A 1 295 ? -0.093 -5.128 -39.224 1.00 42.59 295 SER A CA 1
ATOM 2365 C C . SER A 1 295 ? 0.834 -6.178 -38.617 1.00 42.59 295 SER A C 1
ATOM 2367 O O . SER A 1 295 ? 2.026 -5.894 -38.489 1.00 42.59 295 SER A O 1
ATOM 2369 N N . LEU A 1 296 ? 0.287 -7.344 -38.256 1.00 47.38 296 LEU A N 1
ATOM 2370 C CA . LEU A 1 296 ? 0.986 -8.529 -37.743 1.00 47.38 296 LEU A CA 1
ATOM 2371 C C . LEU A 1 296 ? 2.208 -8.865 -38.625 1.00 47.38 296 LEU A C 1
ATOM 2373 O O . LEU A 1 296 ? 2.147 -9.658 -39.563 1.00 47.38 296 LEU A O 1
ATOM 2377 N N . GLY A 1 297 ? 3.318 -8.185 -38.366 1.00 48.22 297 GLY A N 1
ATOM 2378 C CA . GLY A 1 297 ? 4.567 -8.327 -39.085 1.00 48.22 297 GLY A CA 1
ATOM 2379 C C . GLY A 1 297 ? 5.320 -9.497 -38.487 1.00 48.22 297 GLY A C 1
ATOM 2380 O O . GLY A 1 297 ? 5.440 -9.613 -37.270 1.00 48.22 297 GLY A O 1
ATOM 2381 N N . LYS A 1 298 ? 5.816 -10.383 -39.347 1.00 63.53 298 LYS A N 1
ATOM 2382 C CA . LYS A 1 298 ? 6.695 -11.494 -38.977 1.00 63.53 298 LYS A CA 1
ATOM 2383 C C . LYS A 1 298 ? 7.811 -10.983 -38.050 1.00 63.53 298 LYS A C 1
ATOM 2385 O O . LYS A 1 298 ? 8.507 -10.039 -38.426 1.00 63.53 298 LYS A O 1
ATOM 2390 N N . TRP A 1 299 ? 7.964 -11.586 -36.864 1.00 77.94 299 TRP A N 1
ATOM 2391 C CA . TRP A 1 299 ? 9.004 -11.209 -35.899 1.00 77.94 299 TRP A CA 1
ATOM 2392 C C . TRP A 1 299 ? 10.371 -11.157 -36.580 1.00 77.94 299 TRP A C 1
ATOM 2394 O O . TRP A 1 299 ? 10.769 -12.095 -37.275 1.00 77.94 299 TRP A O 1
ATOM 2404 N N . GLN A 1 300 ? 11.063 -10.032 -36.413 1.00 79.06 300 GLN A N 1
ATOM 2405 C CA . GLN A 1 300 ? 12.367 -9.817 -37.020 1.00 79.06 300 GLN A CA 1
ATOM 2406 C C . GLN A 1 300 ? 13.463 -10.257 -36.061 1.00 79.06 300 GLN A C 1
ATOM 2408 O O . GLN A 1 300 ? 13.417 -9.979 -34.863 1.00 79.06 300 GLN A O 1
ATOM 2413 N N . PHE A 1 301 ? 14.464 -10.924 -36.618 1.00 80.56 301 PHE A N 1
ATOM 2414 C CA . PHE A 1 301 ? 15.588 -11.450 -35.874 1.00 80.56 301 PHE A CA 1
ATOM 2415 C C . PHE A 1 301 ? 16.898 -10.916 -36.442 1.00 80.56 301 PHE A C 1
ATOM 2417 O O . PHE A 1 301 ? 17.078 -10.857 -37.659 1.00 80.56 301 PHE A O 1
ATOM 2424 N N . ILE A 1 302 ? 17.812 -10.545 -35.553 1.00 77.88 302 ILE A N 1
ATOM 2425 C CA . ILE A 1 302 ? 19.134 -10.025 -35.882 1.00 77.88 302 ILE A CA 1
ATOM 2426 C C . ILE A 1 302 ? 20.164 -11.096 -35.494 1.00 77.88 302 ILE A C 1
ATOM 2428 O O . ILE A 1 302 ? 20.118 -11.595 -34.364 1.00 77.88 302 ILE A O 1
ATOM 2432 N N . PRO A 1 303 ? 21.081 -11.479 -36.399 1.00 64.38 303 PRO A N 1
ATOM 2433 C CA . PRO A 1 303 ? 22.180 -12.367 -36.051 1.00 64.38 303 PRO A CA 1
ATOM 2434 C C . PRO A 1 303 ? 23.145 -11.637 -35.114 1.00 64.38 303 PRO A C 1
ATOM 2436 O O . PRO A 1 303 ? 23.643 -10.558 -35.436 1.00 64.38 303 PRO A O 1
ATOM 2439 N N . ASP A 1 304 ? 23.392 -12.215 -33.942 1.00 59.56 304 ASP A N 1
ATOM 2440 C CA . ASP A 1 304 ? 24.270 -11.628 -32.937 1.00 59.56 304 ASP A CA 1
ATOM 2441 C C . ASP A 1 304 ? 25.734 -11.773 -33.395 1.00 59.56 304 ASP A C 1
ATOM 2443 O O . ASP A 1 304 ? 26.189 -12.868 -33.730 1.00 59.56 304 ASP A O 1
ATOM 2447 N N . SER A 1 305 ? 26.495 -10.673 -33.443 1.00 53.50 305 SER A N 1
ATOM 2448 C CA . SER A 1 305 ? 27.875 -10.653 -33.969 1.00 53.50 305 SER A CA 1
ATOM 2449 C C . SER A 1 305 ? 28.905 -11.279 -33.018 1.00 53.50 305 SER A C 1
ATOM 2451 O O . SER A 1 305 ? 30.107 -11.262 -33.288 1.00 53.50 305 SER A O 1
ATOM 2453 N N . SER A 1 306 ? 28.452 -11.803 -31.877 1.00 51.34 306 SER A N 1
ATOM 2454 C CA . SER A 1 306 ? 29.268 -12.568 -30.942 1.00 51.34 306 SER A CA 1
ATOM 2455 C C . SER A 1 306 ? 29.320 -14.041 -31.369 1.00 51.34 306 SER A C 1
ATOM 2457 O O . SER A 1 306 ? 28.372 -14.582 -31.930 1.00 51.34 306 SER A O 1
ATOM 2459 N N . SER A 1 307 ? 30.456 -14.698 -31.133 1.00 46.47 307 SER A N 1
ATOM 2460 C CA . SER A 1 307 ? 30.903 -15.990 -31.691 1.00 46.47 307 SER A CA 1
ATOM 2461 C C . SER A 1 307 ? 30.048 -17.241 -31.384 1.00 46.47 307 SER A C 1
ATOM 2463 O O . SER A 1 307 ? 30.551 -18.361 -31.450 1.00 46.47 307 SER A O 1
ATOM 2465 N N . ARG A 1 308 ? 28.761 -17.090 -31.049 1.00 49.88 308 ARG A N 1
ATOM 2466 C CA . ARG A 1 308 ? 27.832 -18.180 -30.716 1.00 49.88 308 ARG A CA 1
ATOM 2467 C C . ARG A 1 308 ? 26.592 -18.296 -31.602 1.00 49.88 308 ARG A C 1
ATOM 2469 O O . ARG A 1 308 ? 25.766 -19.150 -31.311 1.00 49.88 308 ARG A O 1
ATOM 2476 N N . GLY A 1 309 ? 26.445 -17.506 -32.668 1.00 51.62 309 GLY A N 1
ATOM 2477 C CA . GLY A 1 309 ? 25.311 -17.671 -33.592 1.00 51.62 309 GLY A CA 1
ATOM 2478 C C . GLY A 1 309 ? 23.941 -17.529 -32.914 1.00 51.62 309 GLY A C 1
ATOM 2479 O O . GLY A 1 309 ? 22.964 -18.123 -33.363 1.00 51.62 309 GLY A O 1
ATOM 2480 N N . ASN A 1 310 ? 23.874 -16.774 -31.812 1.00 60.44 310 ASN A N 1
ATOM 2481 C CA . ASN A 1 310 ? 22.619 -16.491 -31.136 1.00 60.44 310 ASN A CA 1
ATOM 2482 C C . ASN A 1 310 ? 21.782 -15.558 -32.017 1.00 60.44 310 ASN A C 1
ATOM 2484 O O . ASN A 1 310 ? 22.288 -14.612 -32.616 1.00 60.44 310 ASN A O 1
ATOM 2488 N N . ILE A 1 311 ? 20.494 -15.851 -32.115 1.00 67.31 311 ILE A N 1
ATOM 2489 C CA . ILE A 1 311 ? 19.532 -15.063 -32.876 1.00 67.31 311 ILE A CA 1
ATOM 2490 C C . ILE A 1 311 ? 18.811 -14.171 -31.865 1.00 67.31 311 ILE A C 1
ATOM 2492 O O . ILE A 1 311 ? 18.187 -14.684 -30.939 1.00 67.31 311 ILE A O 1
ATOM 2496 N N . GLN A 1 312 ? 18.918 -12.849 -32.010 1.00 72.75 312 GLN A N 1
ATOM 2497 C CA . GLN A 1 312 ? 18.286 -11.897 -31.097 1.00 72.75 312 GLN A CA 1
ATOM 2498 C C . GLN A 1 312 ? 17.022 -11.307 -31.723 1.00 72.75 312 GLN A C 1
ATOM 2500 O O . GLN A 1 312 ? 17.027 -10.903 -32.884 1.00 72.75 312 GLN A O 1
ATOM 2505 N N . LEU A 1 313 ? 15.941 -11.220 -30.945 1.00 81.38 313 LEU A N 1
ATOM 2506 C CA . LEU A 1 313 ? 14.737 -10.508 -31.369 1.00 81.38 313 LEU A CA 1
ATOM 2507 C C . LEU A 1 313 ? 15.064 -9.030 -31.620 1.00 81.38 313 LEU A C 1
ATOM 2509 O O . LEU A 1 313 ? 15.721 -8.398 -30.787 1.00 81.38 313 LEU A O 1
ATOM 2513 N N . ALA A 1 314 ? 14.610 -8.481 -32.745 1.00 80.19 314 ALA A N 1
ATOM 2514 C CA . ALA A 1 314 ? 14.713 -7.055 -33.017 1.00 80.19 314 ALA A CA 1
ATOM 2515 C C . ALA A 1 314 ? 13.810 -6.262 -32.051 1.00 80.19 314 ALA A C 1
ATOM 2517 O O . ALA A 1 314 ? 12.718 -6.729 -31.714 1.00 80.19 314 ALA A O 1
ATOM 2518 N N . PRO A 1 315 ? 14.238 -5.075 -31.590 1.00 78.25 315 PRO A N 1
ATOM 2519 C CA . PRO A 1 315 ? 13.402 -4.243 -30.738 1.00 78.25 315 PRO A CA 1
ATOM 2520 C C . PRO A 1 315 ? 12.174 -3.738 -31.500 1.00 78.25 315 PRO A C 1
ATOM 2522 O O . PRO A 1 315 ? 12.288 -3.271 -32.636 1.00 78.25 315 PRO A O 1
ATOM 2525 N N . LEU A 1 316 ? 11.007 -3.807 -30.860 1.00 80.94 316 LEU A N 1
ATOM 2526 C CA . LEU A 1 316 ? 9.803 -3.156 -31.354 1.00 80.94 316 LEU A CA 1
ATOM 2527 C C . LEU A 1 316 ? 9.934 -1.634 -31.185 1.00 80.94 316 LEU A C 1
ATOM 2529 O O . LEU A 1 316 ? 10.489 -1.171 -30.184 1.00 80.94 316 LEU A O 1
ATOM 2533 N N . PRO A 1 317 ? 9.449 -0.847 -32.160 1.00 66.56 317 PRO A N 1
ATOM 2534 C CA . PRO A 1 317 ? 9.605 0.604 -32.143 1.00 66.56 317 PRO A CA 1
ATOM 2535 C C . PRO A 1 317 ? 8.694 1.303 -31.124 1.00 66.56 317 PRO A C 1
ATOM 2537 O O . PRO A 1 317 ? 9.055 2.381 -30.649 1.00 66.56 317 PRO A O 1
ATOM 2540 N N . ASP A 1 318 ? 7.559 0.691 -30.776 1.00 78.12 318 ASP A N 1
ATOM 2541 C CA . ASP A 1 318 ? 6.489 1.310 -29.989 1.00 78.12 318 ASP A CA 1
ATOM 2542 C C . ASP A 1 318 ? 6.327 0.659 -28.605 1.00 78.12 318 ASP A C 1
ATOM 2544 O O . ASP A 1 318 ? 6.764 -0.471 -28.363 1.00 78.12 318 ASP A O 1
ATOM 2548 N N . SER A 1 319 ? 5.672 1.381 -27.692 1.00 79.50 319 SER A N 1
ATOM 2549 C CA . SER A 1 319 ? 5.135 0.828 -26.446 1.00 79.50 319 SER A CA 1
ATOM 2550 C C . SER A 1 319 ? 3.684 0.389 -26.630 1.00 79.50 319 SER A C 1
ATOM 25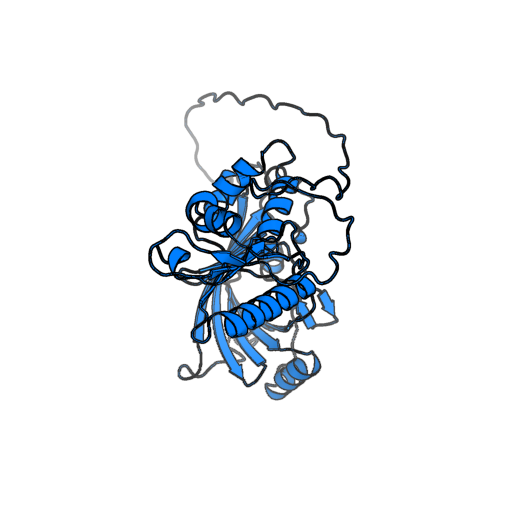52 O O . SER A 1 319 ? 2.925 1.013 -27.371 1.00 79.50 319 SER A O 1
ATOM 2554 N N . TYR A 1 320 ? 3.285 -0.669 -25.929 1.00 83.62 320 TYR A N 1
ATOM 2555 C CA . TYR A 1 320 ? 1.949 -1.260 -26.033 1.00 83.62 320 TYR A CA 1
ATOM 2556 C C . TYR A 1 320 ? 1.253 -1.261 -24.676 1.00 83.62 320 TYR A C 1
ATOM 2558 O O . TYR A 1 320 ? 1.922 -1.383 -23.656 1.00 83.62 320 TYR A O 1
ATOM 2566 N N . ASP A 1 321 ? -0.077 -1.175 -24.651 1.00 84.12 321 ASP A N 1
ATOM 2567 C CA . ASP A 1 321 ? -0.847 -1.407 -23.425 1.00 84.12 321 ASP A CA 1
ATOM 2568 C C . ASP A 1 321 ? -0.585 -2.809 -22.840 1.00 84.12 321 ASP A C 1
ATOM 2570 O O . ASP A 1 321 ? -0.016 -3.682 -23.504 1.00 84.12 321 ASP A O 1
ATOM 2574 N N . LEU A 1 322 ? -0.996 -3.035 -21.586 1.00 82.19 322 LEU A N 1
ATOM 2575 C CA . LEU A 1 322 ? -0.712 -4.288 -20.881 1.00 82.19 322 LEU A CA 1
ATOM 2576 C C . LEU A 1 322 ? -1.174 -5.531 -21.650 1.00 82.19 322 LEU A C 1
ATOM 2578 O O . LEU A 1 322 ? -0.387 -6.459 -21.826 1.00 82.19 322 LEU A O 1
ATOM 2582 N N . ASP A 1 323 ? -2.428 -5.565 -22.101 1.00 82.94 323 ASP A N 1
ATOM 2583 C CA . ASP A 1 323 ? -3.019 -6.764 -22.702 1.00 82.94 323 ASP A CA 1
ATOM 2584 C C . ASP A 1 323 ? -2.316 -7.101 -24.022 1.00 82.94 323 ASP A C 1
ATOM 2586 O O . ASP A 1 323 ? -1.926 -8.247 -24.281 1.00 82.94 323 ASP A O 1
ATOM 2590 N N . ARG A 1 324 ? -2.071 -6.076 -24.838 1.00 83.88 324 ARG A N 1
ATOM 2591 C CA . ARG A 1 324 ? -1.395 -6.208 -26.122 1.00 83.88 324 ARG A CA 1
ATOM 2592 C C . ARG A 1 324 ? 0.089 -6.526 -25.975 1.00 83.88 324 ARG A C 1
ATOM 2594 O O . ARG A 1 324 ? 0.608 -7.379 -26.694 1.00 83.88 324 ARG A O 1
ATOM 2601 N N . GLY A 1 325 ? 0.768 -5.873 -25.039 1.00 86.12 325 GLY A N 1
ATOM 2602 C CA . GLY A 1 325 ? 2.172 -6.109 -24.723 1.00 86.12 325 GLY A CA 1
ATOM 2603 C C . GLY A 1 325 ? 2.428 -7.525 -24.206 1.00 86.12 325 GLY A C 1
ATOM 2604 O O . GLY A 1 325 ? 3.402 -8.167 -24.612 1.00 86.12 325 GLY A O 1
ATOM 2605 N N . LEU A 1 326 ? 1.527 -8.055 -23.371 1.00 87.06 326 LEU A N 1
ATOM 2606 C CA . LEU A 1 326 ? 1.569 -9.445 -22.910 1.00 87.06 326 LEU A CA 1
ATOM 2607 C C . LEU A 1 326 ? 1.372 -10.428 -24.067 1.00 87.06 326 LEU A C 1
ATOM 2609 O O . LEU A 1 326 ? 2.151 -11.372 -24.201 1.00 87.06 326 LEU A O 1
ATOM 2613 N N . LEU A 1 327 ? 0.386 -10.187 -24.936 1.00 86.94 327 LEU A N 1
ATOM 2614 C CA . LEU A 1 327 ? 0.159 -11.023 -26.116 1.00 86.94 327 LEU A CA 1
ATOM 2615 C C . LEU A 1 327 ? 1.389 -11.053 -27.035 1.00 86.94 327 LEU A C 1
ATOM 2617 O O . LEU A 1 327 ? 1.831 -12.131 -27.437 1.00 86.94 327 LEU A O 1
ATOM 2621 N N . LEU A 1 328 ? 1.976 -9.889 -27.321 1.00 86.44 328 LEU A N 1
ATOM 2622 C CA . LEU A 1 328 ? 3.199 -9.777 -28.119 1.00 86.44 328 LEU A CA 1
ATOM 2623 C C . LEU A 1 328 ? 4.371 -10.507 -27.457 1.00 86.44 328 LEU A C 1
ATOM 2625 O O . LEU A 1 328 ? 5.120 -11.205 -28.135 1.00 86.44 328 LEU A O 1
ATOM 2629 N N . SER A 1 329 ? 4.503 -10.422 -26.134 1.00 88.62 329 SER A N 1
ATOM 2630 C CA . SER A 1 329 ? 5.548 -11.139 -25.394 1.00 88.62 329 SER A CA 1
ATOM 2631 C C . SER A 1 329 ? 5.416 -12.657 -25.544 1.00 88.62 329 SER A C 1
ATOM 263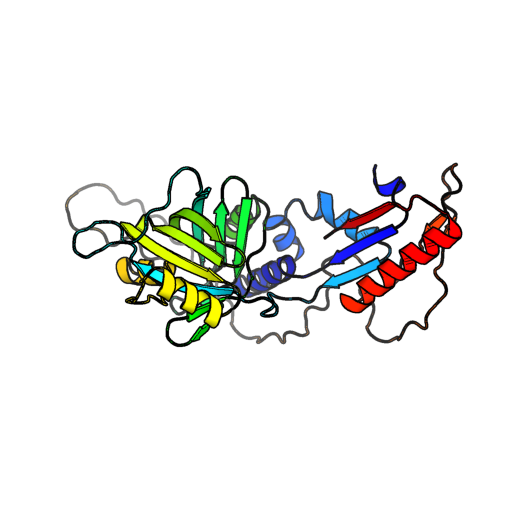3 O O . SER A 1 329 ? 6.403 -13.337 -25.818 1.00 88.62 329 SER A O 1
ATOM 2635 N N . VAL A 1 330 ? 4.196 -13.195 -25.445 1.00 89.50 330 VAL A N 1
ATOM 2636 C CA . VAL A 1 330 ? 3.927 -14.629 -25.657 1.00 89.50 330 VAL A CA 1
ATOM 2637 C C . VAL A 1 330 ? 4.226 -15.043 -27.099 1.00 89.50 330 VAL A C 1
ATOM 2639 O O . VAL A 1 330 ? 4.880 -16.060 -27.328 1.00 89.50 330 VAL A O 1
ATOM 2642 N N . GLN A 1 331 ? 3.801 -14.243 -28.079 1.00 88.94 331 GLN A N 1
ATOM 2643 C CA . GLN A 1 331 ? 4.073 -14.513 -29.492 1.00 88.94 331 GLN A CA 1
ATOM 2644 C C . GLN A 1 331 ? 5.574 -14.472 -29.814 1.00 88.94 331 GLN A C 1
ATOM 2646 O O . GLN A 1 331 ? 6.051 -15.298 -30.590 1.00 88.94 331 GLN A O 1
ATOM 2651 N N . ALA A 1 332 ? 6.328 -13.557 -29.203 1.00 87.44 332 ALA A N 1
ATOM 2652 C CA . ALA A 1 332 ? 7.778 -13.489 -29.346 1.00 87.44 332 ALA A CA 1
ATOM 2653 C C . ALA A 1 332 ? 8.467 -14.732 -28.775 1.00 87.44 332 ALA A C 1
ATOM 2655 O O . ALA A 1 332 ? 9.357 -15.287 -29.417 1.00 87.44 332 ALA A O 1
ATOM 2656 N N . ILE A 1 333 ? 8.034 -15.201 -27.597 1.00 89.06 333 ILE A N 1
ATOM 2657 C CA . ILE A 1 333 ? 8.538 -16.443 -26.991 1.00 89.06 333 ILE A CA 1
ATOM 2658 C C . ILE A 1 333 ? 8.311 -17.618 -27.940 1.00 89.06 333 ILE A C 1
ATOM 2660 O O . ILE A 1 333 ? 9.243 -18.375 -28.201 1.00 89.06 333 ILE A O 1
ATOM 2664 N N . GLN A 1 334 ? 7.107 -17.732 -28.503 1.00 88.38 334 GLN A N 1
ATOM 2665 C CA . GLN A 1 334 ? 6.778 -18.785 -29.458 1.00 88.38 334 GLN A CA 1
ATOM 2666 C C . GLN A 1 334 ? 7.657 -18.714 -30.716 1.00 88.38 334 GLN A C 1
ATOM 2668 O O . GLN A 1 334 ? 8.217 -19.724 -31.135 1.00 88.38 334 GLN A O 1
ATOM 2673 N N . ALA A 1 335 ? 7.861 -17.518 -31.274 1.00 87.00 335 ALA A N 1
ATOM 2674 C CA . ALA A 1 335 ? 8.707 -17.330 -32.451 1.00 87.00 335 ALA A CA 1
ATOM 2675 C C . ALA A 1 335 ? 10.184 -17.681 -32.182 1.00 87.00 335 ALA A C 1
ATOM 2677 O O . ALA A 1 335 ? 10.846 -18.291 -33.026 1.00 87.00 335 ALA A O 1
ATOM 2678 N N . VAL A 1 336 ? 10.712 -17.332 -31.002 1.00 86.12 336 VAL A N 1
ATOM 2679 C CA . VAL A 1 336 ? 12.074 -17.720 -30.597 1.00 86.12 336 VAL A CA 1
ATOM 2680 C C . VAL A 1 336 ? 12.164 -19.231 -30.391 1.00 86.12 336 VAL A C 1
ATOM 2682 O O . VAL A 1 336 ? 13.136 -19.835 -30.838 1.00 86.12 336 VAL A O 1
ATOM 2685 N N . LEU A 1 337 ? 11.162 -19.855 -29.766 1.00 87.50 337 LEU A N 1
ATOM 2686 C CA . LEU A 1 337 ? 11.112 -21.308 -29.580 1.00 87.50 337 LEU A CA 1
ATOM 2687 C C . LEU A 1 337 ? 11.145 -22.054 -30.917 1.00 87.50 337 LEU A C 1
ATOM 2689 O O . LEU A 1 337 ? 11.899 -23.013 -31.056 1.00 87.50 337 LEU A O 1
ATOM 2693 N N . GLU A 1 338 ? 10.382 -21.590 -31.906 1.00 87.31 338 GLU A N 1
ATOM 2694 C CA . GLU A 1 338 ? 10.345 -22.177 -33.251 1.00 87.31 338 GLU A CA 1
ATOM 2695 C C . GLU A 1 338 ? 11.665 -22.001 -34.015 1.00 87.31 338 GLU A C 1
ATOM 2697 O O . GLU A 1 338 ? 12.012 -22.840 -34.844 1.00 87.31 338 GLU A O 1
ATOM 2702 N N . THR A 1 339 ? 12.422 -20.939 -33.723 1.00 83.44 339 THR A N 1
ATOM 2703 C CA . THR A 1 339 ? 13.665 -20.612 -34.439 1.00 83.44 339 THR A CA 1
ATOM 2704 C C . THR A 1 339 ? 14.913 -21.218 -33.783 1.00 83.44 339 THR A C 1
ATOM 2706 O O . THR A 1 339 ? 15.791 -21.728 -34.475 1.00 83.44 339 THR A O 1
ATOM 2709 N N . LYS A 1 340 ? 15.020 -21.143 -32.450 1.00 83.44 340 LYS A N 1
ATOM 2710 C CA . LYS A 1 340 ? 16.206 -21.528 -31.662 1.00 83.44 340 LYS A CA 1
ATOM 2711 C C . LYS A 1 340 ? 16.035 -22.873 -30.939 1.00 83.44 340 LYS A C 1
ATOM 2713 O O . LYS A 1 340 ? 17.029 -23.545 -30.669 1.00 83.44 340 LYS A O 1
ATOM 2718 N N . GLY A 1 341 ? 14.804 -23.274 -30.615 1.00 81.62 341 GLY A N 1
ATOM 2719 C CA . GLY A 1 341 ? 14.528 -24.406 -29.726 1.00 81.62 341 GLY A CA 1
ATOM 2720 C C . GLY A 1 341 ? 14.740 -24.080 -28.239 1.00 81.62 341 GLY A C 1
ATOM 2721 O O . GLY A 1 341 ? 14.930 -22.928 -27.850 1.00 81.62 341 GLY A O 1
ATOM 2722 N N . PHE A 1 342 ? 14.679 -25.103 -27.380 1.00 81.75 342 PHE A N 1
ATOM 2723 C CA . PHE A 1 342 ? 14.795 -24.947 -25.924 1.00 81.75 342 PHE A CA 1
ATOM 2724 C C . PHE A 1 342 ? 16.257 -24.939 -25.429 1.00 81.75 342 PHE A C 1
ATOM 2726 O O . PHE A 1 342 ? 17.081 -25.677 -25.971 1.00 81.75 342 PHE A O 1
ATOM 2733 N N . PRO A 1 343 ? 16.572 -24.214 -24.332 1.00 85.06 343 PRO A N 1
ATOM 2734 C CA . PRO A 1 343 ? 15.688 -23.341 -23.550 1.00 85.06 343 PRO A CA 1
ATOM 2735 C C . PRO A 1 343 ? 15.636 -21.897 -24.085 1.00 85.06 343 PRO A C 1
ATOM 2737 O O . PRO A 1 343 ? 16.621 -21.390 -24.623 1.00 85.06 343 PRO A O 1
ATOM 2740 N N . VAL A 1 344 ? 14.502 -21.222 -23.855 1.00 85.50 344 VAL A N 1
ATOM 2741 C CA . VAL A 1 344 ? 14.337 -19.777 -24.088 1.00 85.50 344 VAL A CA 1
ATOM 2742 C C . VAL A 1 344 ? 14.381 -19.043 -22.758 1.00 85.50 344 VAL A C 1
ATOM 2744 O O . VAL A 1 344 ? 13.622 -19.362 -21.842 1.00 85.50 344 VAL A O 1
ATOM 2747 N N . ILE A 1 345 ? 15.284 -18.072 -22.650 1.00 88.19 345 ILE A N 1
ATOM 2748 C CA . ILE A 1 345 ? 15.500 -17.296 -21.430 1.00 88.19 345 ILE A CA 1
ATOM 2749 C C . ILE A 1 345 ? 14.909 -15.901 -21.621 1.00 88.19 345 ILE A C 1
ATOM 2751 O O . ILE A 1 345 ? 15.365 -15.127 -22.464 1.00 88.19 345 ILE A O 1
ATOM 2755 N N . VAL A 1 346 ? 13.903 -15.574 -20.812 1.00 87.94 346 VAL A N 1
ATOM 2756 C CA . VAL A 1 346 ? 13.207 -14.283 -20.847 1.00 87.94 346 VAL A CA 1
ATOM 2757 C C . VAL A 1 346 ? 13.605 -13.462 -19.626 1.00 87.94 346 VAL A C 1
ATOM 2759 O O . VAL A 1 346 ? 13.503 -13.944 -18.499 1.00 87.94 346 VAL A O 1
ATOM 2762 N N . GLY A 1 347 ? 14.050 -12.227 -19.848 1.00 86.75 347 GLY A N 1
ATOM 2763 C CA . GLY A 1 347 ? 14.197 -11.224 -18.795 1.00 86.75 347 GLY A CA 1
ATOM 2764 C C . GLY A 1 347 ? 12.971 -10.324 -18.751 1.00 86.75 347 GLY A C 1
ATOM 2765 O O . GLY A 1 347 ? 12.551 -9.810 -19.790 1.00 86.75 347 GLY A O 1
ATOM 2766 N N . ILE A 1 348 ? 12.407 -10.148 -17.559 1.00 85.00 348 ILE A N 1
ATOM 2767 C CA . ILE A 1 348 ? 11.277 -9.254 -17.305 1.00 85.00 348 ILE A CA 1
ATOM 2768 C C . ILE A 1 348 ? 11.734 -8.223 -16.283 1.00 85.00 348 ILE A C 1
ATOM 2770 O O . ILE A 1 348 ? 12.200 -8.593 -15.207 1.00 85.00 348 ILE A O 1
ATOM 2774 N N . GLU A 1 349 ? 11.576 -6.954 -16.633 1.00 80.94 349 GLU A N 1
ATOM 2775 C CA . GLU A 1 349 ? 12.006 -5.804 -15.838 1.00 80.94 349 GLU A CA 1
ATOM 2776 C C . GLU A 1 349 ? 10.778 -4.923 -15.583 1.00 80.94 349 GLU A C 1
ATOM 2778 O O . GLU A 1 349 ? 10.027 -4.643 -16.524 1.00 80.94 349 GLU A O 1
ATOM 2783 N N . TYR A 1 350 ? 10.539 -4.538 -14.326 1.00 71.75 350 TYR A N 1
ATOM 2784 C CA . TYR A 1 350 ? 9.347 -3.800 -13.889 1.00 71.75 350 TYR A CA 1
ATOM 2785 C C . TYR A 1 350 ? 9.643 -2.798 -12.772 1.00 71.75 350 TYR A C 1
ATOM 2787 O O . TYR A 1 350 ? 10.632 -3.003 -12.028 1.00 71.75 350 TYR A O 1
#

InterPro domains:
  IPR033469 CYTH-like domain superfamily [SSF55154] (97-231)

Secondary structure (DSSP, 8-state):
-GGGG-SEEEEEEEHHHHHHHHHHHHHH-TTS-HHHHHHHH-TTHHHHTHHHHHH-SEEEEE---S-TTS-EEEEEEES--TTS--S----TTT-EEEEEEEEEEEPTT--TT--GGGSEEEEEETTEEEEEES---EEETTEEEE----EEE-HHHHHHHHHTT-EEEEEEEEEEEEEEETTEEEEEEEETTTTEEEEEEEESSHHHHHHHHHHTT-------S-HHHHHHHHH-PPPSS-PPP-------------PPPPPPPP--------GGG--S-SSSSPP--S------PPPPEEE-SSTT-PEEEPPPSSEEEHHHHHHHHHHHHHHHHHHH-SPP-EEEE-

Radius of gyration: 26.0 Å; chains: 1; bounding box: 54×63×74 Å

Foldseek 3Di:
DCVVVAQAEEEEDDELVNVVLVLQCVLLDVPDDSVLLCCLQPVCCVVPFLVSQVPGQFYAYEPDAQDLPFKKKKWKFFQADPVRDGLDDDDPVAKDKWKKKKWWWDGPPDDPPDDQQQIKIWMDTPQWIKIAGGDPWDDDPQMTIGGPRIDIGHPSNVVSRVVSPIDGFDIWMKMWIWHDDPQKIWIFIQIPLLRTIMIMIMGRDPVVSVVVCVVSVNPDPTDRDDVVRVNCVVPNGDDDDDDPPPPPDDDDDDDDDDDDDDDDDDDDDDDDDDPPPPQDPSRPQDDDDPDDDPDPDDFDWDQDPPPPRRIHTHRDNHYHHPVVSVVVVVVSCVSSCVVPNDDRHYHYGD

Organism: Aegilops tauschii subsp. strangulata (NCBI:txid200361)